Protein AF-0000000084673890 (afdb_homodimer)

Nearest PDB structures (foldseek):
  8jou-assembly1_h  TM=8.725E-01  e=4.519E-11  Ralstonia phage GP4
  8k59-assembly1_D  TM=2.988E-01  e=5.447E+00  Escherichia coli K-12
  8jou-assembly1_h  TM=8.295E-01  e=3.512E-11  Ralstonia phage GP4
  8k59-assembly1_D  TM=3.207E-01  e=6.830E+00  Escherichia coli K-12

InterPro domains:
  IPR056908 Podophage GP4 fiber I protein gp80-like [PF23140] (3-138)

Foldseek 3Di:
DQWFAPVQVVLVVVVVVPRDRDDFQWKWKFWFLDDCHSPRNPRTDDCQQAVQWWTWTLDPPPVQSWDDWDADPVGAIKIWGRAKTKTDFRQGPAKGKTFKMFMASDRPDGDTTTMDTFPDIDIRGGRRMDMQHTRRDMDGDD/DQWFAPVQVVLVVVVVVPRDNDDFQWKWKFWFLDDCHSPRNPRTDDCQQAVQWWTWTLDPPPVQSWDDWDADPVGAIKIWGRAKTKTAFRQGPFKGKTFKMFMASDRPDGDTTTMDTFPDIDIHGGRRMDMQHTRRDMDGDD

pLDDT: mean 96.88, std 3.58, range [68.06, 98.88]

Organism: Aquipseudomonas alcaligenes (strain ATCC 14909 / DSM 50342 / CCUG 1425 / JCM 20561 / NBRC 14159 / NCIMB 9945 / NCTC 10367 / 1577) (NCBI:txid1215092)

Structure (mmCIF, N/CA/C/O backbone):
data_AF-0000000084673890-model_v1
#
loop_
_entity.id
_entity.type
_entity.pdbx_description
1 polymer 'Phage tail protein'
#
loop_
_atom_site.group_PDB
_atom_site.id
_atom_site.type_symbol
_atom_site.label_atom_id
_atom_site.label_alt_id
_atom_site.label_comp_id
_atom_site.label_asym_id
_atom_site.label_entity_id
_atom_site.label_seq_id
_atom_site.pdbx_PDB_ins_code
_atom_site.Cartn_x
_atom_site.Cartn_y
_atom_site.Cartn_z
_atom_site.occupancy
_atom_site.B_iso_or_equiv
_atom_site.auth_seq_id
_atom_site.auth_comp_id
_atom_site.auth_asym_id
_atom_site.auth_atom_id
_atom_site.pdbx_PDB_model_num
ATOM 1 N N . MET A 1 1 ? 0.099 1.743 -4.359 1 68.06 1 MET A N 1
ATOM 2 C CA . MET A 1 1 ? 1.093 0.731 -4.707 1 68.06 1 MET A CA 1
ATOM 3 C C . MET A 1 1 ? 0.732 0.047 -6.023 1 68.06 1 MET A C 1
ATOM 5 O O . MET A 1 1 ? -0.396 -0.416 -6.199 1 68.06 1 MET A O 1
ATOM 9 N N . SER A 1 2 ? 1.663 0.134 -6.984 1 78.31 2 SER A N 1
ATOM 10 C CA . SER A 1 2 ? 1.345 -0.391 -8.312 1 78.31 2 SER A CA 1
ATOM 11 C C . SER A 1 2 ? 1.035 -1.883 -8.25 1 78.31 2 SER A C 1
ATOM 13 O O . SER A 1 2 ? 0.363 -2.416 -9.141 1 78.31 2 SER A O 1
ATOM 15 N N . ALA A 1 3 ? 1.359 -2.529 -7.184 1 88.5 3 ALA A N 1
ATOM 16 C CA . ALA A 1 3 ? 1.202 -3.98 -7.129 1 88.5 3 ALA A CA 1
ATOM 17 C C . ALA A 1 3 ? 0.041 -4.371 -6.219 1 88.5 3 ALA A C 1
ATOM 19 O O . ALA A 1 3 ? -0.39 -5.527 -6.215 1 88.5 3 ALA A O 1
ATOM 20 N N . ALA A 1 4 ? -0.539 -3.445 -5.492 1 96.12 4 ALA A N 1
ATOM 21 C CA . ALA A 1 4 ? -1.49 -3.799 -4.441 1 96.12 4 ALA A CA 1
ATOM 22 C C . ALA A 1 4 ? -2.854 -4.145 -5.031 1 96.12 4 ALA A C 1
ATOM 24 O O . ALA A 1 4 ? -3.314 -3.494 -5.973 1 96.12 4 ALA A O 1
ATOM 25 N N . SER A 1 5 ? -3.506 -5.133 -4.504 1 97.5 5 SER A N 1
ATOM 26 C CA . SER A 1 5 ? -4.875 -5.496 -4.852 1 97.5 5 SER A CA 1
ATOM 27 C C . SER A 1 5 ? -5.883 -4.586 -4.152 1 97.5 5 SER A C 1
ATOM 29 O O . SER A 1 5 ? -5.512 -3.807 -3.273 1 97.5 5 SER A O 1
ATOM 31 N N . ASN A 1 6 ? -7.184 -4.727 -4.551 1 96.88 6 ASN A N 1
ATOM 32 C CA . ASN A 1 6 ? -8.234 -4.012 -3.832 1 96.88 6 ASN A CA 1
ATOM 33 C C . ASN A 1 6 ? -8.32 -4.461 -2.375 1 96.88 6 ASN A C 1
ATOM 35 O O . ASN A 1 6 ? -8.609 -3.654 -1.49 1 96.88 6 ASN A O 1
ATOM 39 N N . TYR A 1 7 ? -8.062 -5.711 -2.174 1 97.94 7 TYR A N 1
ATOM 40 C CA . TYR A 1 7 ? -8.078 -6.211 -0.803 1 97.94 7 TYR A CA 1
ATOM 41 C C . TYR A 1 7 ? -7.023 -5.512 0.046 1 97.94 7 TYR A C 1
ATOM 43 O O . TYR A 1 7 ? 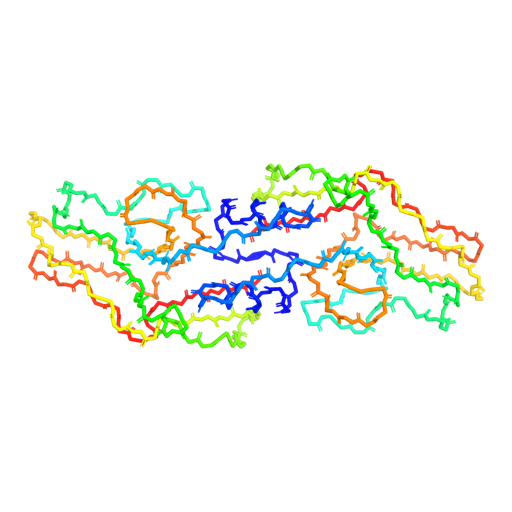-7.328 -4.988 1.121 1 97.94 7 TYR A O 1
ATOM 51 N N . LEU A 1 8 ? -5.77 -5.527 -0.428 1 97.69 8 LEU A N 1
ATOM 52 C CA . LEU A 1 8 ? -4.688 -4.926 0.343 1 97.69 8 LEU A CA 1
ATOM 53 C C . LEU A 1 8 ? -4.895 -3.424 0.496 1 97.69 8 LEU A C 1
ATOM 55 O O . LEU A 1 8 ? -4.641 -2.863 1.564 1 97.69 8 LEU A O 1
ATOM 59 N N . GLU A 1 9 ? -5.359 -2.783 -0.594 1 96.75 9 GLU A N 1
ATOM 60 C CA . GLU A 1 9 ? -5.625 -1.349 -0.537 1 96.75 9 GLU A CA 1
ATOM 61 C C . GLU A 1 9 ? -6.648 -1.021 0.545 1 96.75 9 GLU A C 1
ATOM 63 O O . GLU A 1 9 ? -6.445 -0.104 1.344 1 96.75 9 GLU A O 1
ATOM 68 N N . SER A 1 10 ? -7.684 -1.812 0.604 1 97.56 10 SER A N 1
ATOM 69 C CA . SER A 1 10 ? -8.719 -1.604 1.612 1 97.56 10 SER A CA 1
ATOM 70 C C . SER A 1 10 ? -8.188 -1.894 3.014 1 97.56 10 SER A C 1
ATOM 72 O O . SER A 1 10 ? -8.43 -1.123 3.945 1 97.56 10 SER A O 1
ATOM 74 N N . ALA A 1 11 ? -7.5 -2.979 3.166 1 97.81 11 ALA A N 1
ATOM 75 C CA . ALA A 1 11 ? -6.977 -3.365 4.473 1 97.81 11 ALA A CA 1
ATOM 76 C C . ALA A 1 11 ? -5.992 -2.324 5 1 97.81 11 ALA A C 1
ATOM 78 O O . ALA A 1 11 ? -5.961 -2.045 6.199 1 97.81 11 ALA A O 1
ATOM 79 N N . LEU A 1 12 ? -5.184 -1.753 4.117 1 96.81 12 LEU A N 1
ATOM 80 C CA . LEU A 1 12 ? -4.234 -0.711 4.496 1 96.81 12 LEU A CA 1
ATOM 81 C C . LEU A 1 12 ? -4.965 0.549 4.949 1 96.81 12 LEU A C 1
ATOM 83 O O . LEU A 1 12 ? -4.57 1.18 5.934 1 96.81 12 LEU A O 1
ATOM 87 N N . LEU A 1 13 ? -6.016 0.928 4.207 1 97.12 13 LEU A N 1
ATOM 88 C CA . LEU A 1 13 ? -6.781 2.107 4.59 1 97.12 13 LEU A CA 1
ATOM 89 C C . LEU A 1 13 ? -7.5 1.881 5.918 1 97.12 13 LEU A C 1
ATOM 91 O O . LEU A 1 13 ? -7.602 2.797 6.738 1 97.12 13 LEU A O 1
ATOM 95 N N . GLU A 1 14 ? -7.922 0.635 6.137 1 98.06 14 GLU A N 1
ATOM 96 C CA . GLU A 1 14 ? -8.523 0.317 7.426 1 98.06 14 GLU A CA 1
ATOM 97 C C . GLU A 1 14 ? -7.48 0.343 8.539 1 98.06 14 GLU A C 1
ATOM 99 O O . GLU A 1 14 ? -7.812 0.607 9.703 1 98.06 14 GLU A O 1
ATOM 104 N N . HIS A 1 15 ? -6.262 0.057 8.227 1 98.06 15 HIS A N 1
ATOM 105 C CA . HIS A 1 15 ? -5.168 0.186 9.188 1 98.06 15 HIS A CA 1
ATOM 106 C C . HIS A 1 15 ? -5.07 1.609 9.719 1 98.06 15 HIS A C 1
ATOM 108 O O . HIS A 1 15 ? -4.836 1.812 10.914 1 98.06 15 HIS A O 1
ATOM 114 N N . PHE A 1 16 ? -5.316 2.652 8.891 1 97.38 16 PHE A N 1
ATOM 115 C CA . PHE A 1 16 ? -5.344 4.047 9.32 1 97.38 16 PHE A CA 1
ATOM 116 C C . PHE A 1 16 ? -6.52 4.301 10.258 1 97.38 16 PHE A C 1
ATOM 118 O O . PHE A 1 16 ? -6.535 5.301 10.984 1 97.38 16 PHE A O 1
ATOM 125 N N . ARG A 1 17 ? -7.492 3.389 10.266 1 97.44 17 ARG A N 1
ATOM 126 C CA . ARG A 1 17 ? -8.664 3.51 11.133 1 97.44 17 ARG A CA 1
ATOM 127 C C . ARG A 1 17 ? 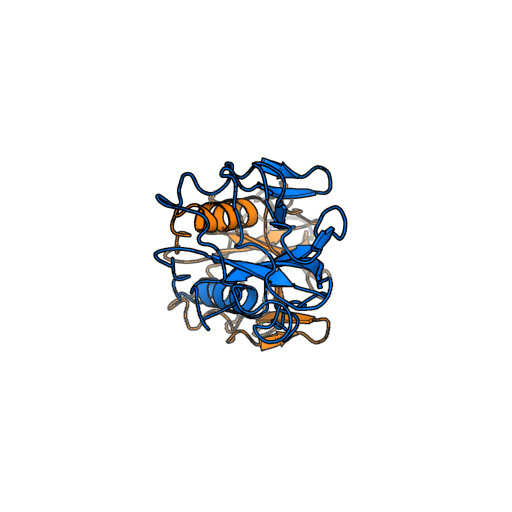-8.508 2.656 12.383 1 97.44 17 ARG A C 1
ATOM 129 O O . ARG A 1 17 ? -9.445 2.527 13.172 1 97.44 17 ARG A O 1
ATOM 136 N N . GLY A 1 18 ? -7.363 2.004 12.453 1 97.88 18 GLY A N 1
ATOM 137 C CA . GLY A 1 18 ? -7.07 1.317 13.703 1 97.88 18 GLY A CA 1
ATOM 138 C C . GLY A 1 18 ? -7.199 -0.191 13.602 1 97.88 18 GLY A C 1
ATOM 139 O O . GLY A 1 18 ? -7.047 -0.902 14.594 1 97.88 18 GLY A O 1
ATOM 140 N N . THR A 1 19 ? -7.535 -0.728 12.438 1 98 19 THR A N 1
ATOM 141 C CA . THR A 1 19 ? -7.582 -2.174 12.242 1 98 19 THR A CA 1
ATOM 142 C C . THR A 1 19 ? -6.215 -2.707 11.82 1 98 19 THR A C 1
ATOM 144 O O . THR A 1 19 ? -5.699 -2.34 10.766 1 98 19 THR A O 1
ATOM 147 N N . GLN A 1 20 ? -5.625 -3.545 12.641 1 98.44 20 GLN A N 1
ATOM 148 C CA . GLN A 1 20 ? -4.316 -4.117 12.344 1 98.44 20 GLN A CA 1
ATOM 149 C C . GLN A 1 20 ? -4.34 -4.891 11.031 1 98.44 20 GLN A C 1
ATOM 151 O O . GLN A 1 20 ? -5.219 -5.727 10.812 1 98.44 20 GLN A O 1
ATOM 156 N N . LEU A 1 21 ? -3.4 -4.539 10.062 1 98.31 21 LEU A N 1
ATOM 157 C CA . LEU A 1 21 ? -3.199 -5.395 8.898 1 98.31 21 LEU A CA 1
ATOM 158 C C . LEU A 1 21 ? -2.781 -6.801 9.32 1 98.31 21 LEU A C 1
ATOM 160 O O . LEU A 1 21 ? -1.761 -6.977 9.992 1 98.31 21 LEU A O 1
ATOM 164 N N . PRO A 1 22 ? -3.562 -7.801 8.945 1 97.81 22 PRO A N 1
ATOM 165 C CA . PRO A 1 22 ? -3.182 -9.156 9.367 1 97.81 22 PRO A CA 1
ATOM 166 C C . PRO A 1 22 ? -1.883 -9.625 8.719 1 97.81 22 PRO A C 1
ATOM 168 O O . PRO A 1 22 ? -1.6 -9.281 7.566 1 97.81 22 PRO A O 1
ATOM 171 N N . LEU A 1 23 ? -1.143 -10.336 9.492 1 98.19 23 LEU A N 1
ATOM 172 C CA . LEU A 1 23 ? 0.037 -11 8.945 1 98.19 23 LEU A CA 1
ATOM 173 C C . LEU A 1 23 ? -0.208 -12.492 8.773 1 98.19 23 LEU A C 1
ATOM 175 O O . LEU A 1 23 ? -0.221 -13.242 9.758 1 98.19 23 LEU A O 1
ATOM 179 N N . PRO A 1 24 ? -0.425 -12.93 7.543 1 97 24 PRO A N 1
ATOM 180 C CA . PRO A 1 24 ? -0.619 -14.367 7.309 1 97 24 PRO A CA 1
ATOM 181 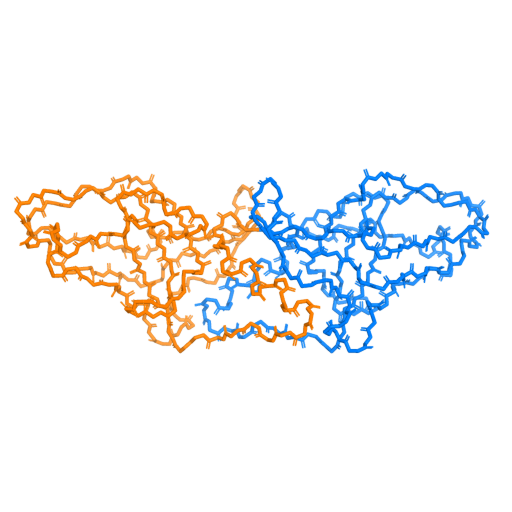C C . PRO A 1 24 ? 0.587 -15.203 7.73 1 97 24 PRO A C 1
ATOM 183 O O . PRO A 1 24 ? 1.715 -14.703 7.746 1 97 24 PRO A O 1
ATOM 186 N N . SER A 1 25 ? 0.35 -16.484 8.086 1 95.94 25 SER A N 1
ATOM 187 C CA . SER A 1 25 ? 1.436 -17.391 8.453 1 95.94 25 SER A CA 1
ATOM 188 C C . SER A 1 25 ? 2.336 -17.688 7.254 1 95.94 25 SER A C 1
ATOM 190 O O . SER A 1 25 ? 3.508 -18.031 7.422 1 95.94 25 SER A O 1
ATOM 192 N N . ASN A 1 26 ? 1.756 -17.609 6.062 1 97.5 26 ASN A N 1
ATOM 193 C CA . ASN A 1 26 ? 2.5 -17.781 4.82 1 97.5 26 ASN A CA 1
ATOM 194 C C . ASN A 1 26 ? 1.823 -17.062 3.656 1 97.5 26 ASN A C 1
ATOM 196 O O . ASN A 1 26 ? 0.662 -16.672 3.758 1 97.5 26 ASN A O 1
ATOM 200 N N . PHE A 1 27 ? 2.562 -16.797 2.615 1 98.38 27 PHE A N 1
ATOM 201 C CA . PHE A 1 27 ? 2.053 -16.297 1.349 1 98.38 27 PHE A CA 1
ATOM 202 C C . PHE A 1 27 ? 2.264 -17.312 0.233 1 98.38 27 PHE A C 1
ATOM 204 O O . PHE A 1 27 ? 3.107 -18.203 0.351 1 98.38 27 PHE A O 1
ATOM 211 N N . PHE A 1 28 ? 1.473 -17.172 -0.802 1 98.69 28 PHE A N 1
ATOM 212 C CA . PHE A 1 28 ? 1.496 -18.094 -1.933 1 98.69 28 PHE A CA 1
ATOM 213 C C . PHE A 1 28 ? 1.529 -17.328 -3.252 1 98.69 28 PHE A C 1
ATOM 215 O O . PHE A 1 28 ? 0.852 -16.312 -3.402 1 98.69 28 PHE A O 1
ATOM 222 N N . VAL A 1 29 ? 2.291 -17.828 -4.184 1 98.75 29 VAL A N 1
ATOM 223 C CA . VAL A 1 29 ? 2.385 -17.219 -5.508 1 98.75 29 VAL A CA 1
ATOM 224 C C . VAL A 1 29 ? 1.479 -17.969 -6.48 1 98.75 29 VAL A C 1
ATOM 226 O O . VAL A 1 29 ? 1.494 -19.203 -6.527 1 98.75 29 VAL A O 1
ATOM 229 N N . ALA A 1 30 ? 0.65 -17.234 -7.152 1 98.75 30 ALA A N 1
ATOM 230 C CA . ALA A 1 30 ? -0.194 -17.766 -8.219 1 98.75 30 ALA A CA 1
ATOM 231 C C . ALA A 1 30 ? 0.279 -17.281 -9.586 1 98.75 30 ALA A C 1
ATOM 233 O O . ALA A 1 30 ? 0.877 -16.203 -9.695 1 98.75 30 ALA A O 1
ATOM 234 N N . LEU A 1 31 ? 0.002 -18.062 -10.617 1 98.81 31 LEU A N 1
ATOM 235 C CA . LEU A 1 31 ? 0.292 -17.703 -12 1 98.81 31 LEU A CA 1
ATOM 236 C C . LEU A 1 31 ? -0.986 -17.344 -12.742 1 98.81 31 LEU A C 1
ATOM 238 O O . LEU A 1 31 ? -2.031 -17.953 -12.539 1 98.81 31 LEU A O 1
ATOM 242 N N . HIS A 1 32 ? -0.876 -16.359 -13.609 1 98.88 32 HIS A N 1
ATOM 243 C CA . HIS A 1 32 ? -2.039 -15.883 -14.344 1 98.88 32 HIS A CA 1
ATOM 244 C C . HIS A 1 32 ? -1.767 -15.844 -15.844 1 98.88 32 HIS A C 1
ATOM 246 O O . HIS A 1 32 ? -0.655 -15.523 -16.266 1 98.88 32 HIS A O 1
ATOM 252 N N . THR A 1 33 ? -2.809 -16.141 -16.625 1 98.69 33 THR A N 1
ATOM 253 C CA . THR A 1 33 ? -2.719 -16.141 -18.078 1 98.69 33 THR A CA 1
ATOM 254 C C . THR A 1 33 ? -3.053 -14.758 -18.625 1 98.69 33 THR A C 1
ATOM 256 O O . THR A 1 33 ? -2.861 -14.5 -19.812 1 98.69 33 THR A O 1
ATOM 259 N N . ALA A 1 34 ? -3.605 -13.891 -17.812 1 98.25 34 ALA A N 1
ATOM 260 C CA . ALA A 1 34 ? -3.875 -12.477 -18.078 1 98.25 34 ALA A CA 1
ATOM 261 C C . ALA A 1 34 ? -3.811 -11.664 -16.781 1 98.25 34 ALA A C 1
ATOM 263 O O . ALA A 1 34 ? -3.707 -12.234 -15.688 1 98.25 34 ALA A O 1
ATOM 264 N N . ASP A 1 35 ? -3.787 -10.359 -16.906 1 98.19 35 ASP A N 1
ATOM 265 C CA . ASP A 1 35 ? -3.738 -9.477 -15.75 1 98.19 35 ASP A CA 1
ATOM 266 C C . ASP A 1 35 ? -4.938 -9.703 -14.836 1 98.19 35 ASP A C 1
ATOM 268 O O . ASP A 1 35 ? -6.086 -9.523 -15.25 1 98.19 35 ASP A O 1
ATOM 272 N N . PRO A 1 36 ? -4.699 -10.117 -13.586 1 98.06 36 PRO A N 1
ATOM 273 C CA . PRO A 1 36 ? -5.82 -10.266 -12.656 1 98.06 36 PRO A CA 1
ATOM 274 C C . PRO A 1 36 ? -6.367 -8.922 -12.172 1 98.06 36 PRO A C 1
ATOM 276 O O . PRO A 1 36 ? -7.41 -8.875 -11.516 1 98.06 36 PRO A O 1
ATOM 279 N N . ALA A 1 37 ? -5.68 -7.848 -12.508 1 96.06 37 ALA A N 1
ATOM 280 C CA . ALA A 1 37 ? -6.047 -6.516 -12.031 1 96.06 37 ALA A CA 1
ATOM 281 C C . ALA A 1 37 ? -6.148 -6.484 -10.508 1 96.06 37 ALA A C 1
ATOM 283 O O . ALA A 1 37 ? -5.902 -7.492 -9.844 1 96.06 37 ALA A O 1
ATOM 284 N N . ASP A 1 38 ? -6.457 -5.352 -9.953 1 96.25 38 ASP A N 1
ATOM 285 C CA . ASP A 1 38 ? -6.531 -5.195 -8.5 1 96.25 38 ASP A CA 1
ATOM 286 C C . ASP A 1 38 ? -7.684 -6.012 -7.922 1 96.25 38 ASP A C 1
ATOM 288 O O . ASP A 1 38 ? -7.676 -6.348 -6.734 1 96.25 38 ASP A O 1
ATOM 292 N N . ALA A 1 39 ? -8.656 -6.344 -8.773 1 95.75 39 ALA A N 1
ATOM 293 C CA . ALA A 1 39 ? -9.891 -6.969 -8.305 1 95.75 39 ALA A CA 1
ATOM 294 C C . ALA A 1 39 ? -9.766 -8.492 -8.305 1 95.75 39 ALA A C 1
ATOM 296 O O . ALA A 1 39 ? -10.75 -9.195 -8.07 1 95.75 39 ALA A O 1
ATOM 297 N N . ALA A 1 40 ? -8.523 -9 -8.547 1 96.12 40 ALA A N 1
ATOM 298 C CA . ALA A 1 40 ? -8.297 -10.445 -8.547 1 96.12 40 ALA A CA 1
ATOM 299 C C . ALA A 1 40 ? -9.219 -11.141 -9.547 1 96.12 40 ALA A C 1
ATOM 301 O O . ALA A 1 40 ? -9.922 -12.094 -9.195 1 96.12 40 ALA A O 1
ATOM 302 N N . LEU A 1 41 ? -9.203 -10.633 -10.711 1 91.56 41 LEU A N 1
ATOM 303 C CA . LEU A 1 41 ? -10.016 -11.242 -11.758 1 91.56 41 LEU A CA 1
ATOM 304 C C . LEU A 1 41 ? -9.633 -12.711 -11.961 1 91.56 41 LEU A C 1
ATOM 306 O O . LEU A 1 41 ? -8.516 -13.109 -11.617 1 91.56 41 LEU A O 1
ATOM 310 N N . GLY A 1 42 ? -10.531 -13.547 -12.344 1 93.38 42 GLY A N 1
ATOM 311 C CA . GLY A 1 42 ? -10.367 -14.984 -12.5 1 93.38 42 GLY A CA 1
ATOM 312 C C . GLY A 1 42 ? -9.469 -15.367 -13.656 1 93.38 42 GLY A C 1
ATOM 313 O O . GLY A 1 42 ? -9.891 -16.062 -14.578 1 93.38 42 GLY A O 1
ATOM 314 N N . THR A 1 43 ? -8.133 -14.969 -13.648 1 97.88 43 THR A N 1
ATOM 315 C CA . THR A 1 43 ? -7.172 -15.234 -14.711 1 97.88 43 THR A CA 1
ATOM 316 C C . THR A 1 43 ? -6.098 -16.203 -14.242 1 97.88 43 THR A C 1
ATOM 318 O O . THR A 1 43 ? -5.113 -16.438 -14.945 1 97.88 43 THR A O 1
ATOM 321 N N . GLU A 1 44 ? -6.277 -16.734 -12.984 1 98.69 44 GLU A N 1
ATOM 322 C CA . GLU A 1 44 ? -5.324 -17.734 -12.5 1 98.69 44 GLU A CA 1
ATOM 323 C C . GLU A 1 44 ? -5.359 -18.984 -13.352 1 98.69 44 GLU A C 1
ATOM 325 O O . GLU A 1 44 ? -6.426 -19.406 -13.812 1 98.69 44 GLU A O 1
ATOM 330 N N . VAL A 1 45 ? -4.207 -19.578 -13.539 1 98.56 45 VAL A N 1
ATOM 331 C CA . VAL A 1 45 ? -4.117 -20.844 -14.258 1 98.56 45 VAL A CA 1
ATOM 332 C C . VAL A 1 45 ? -5.137 -21.844 -13.695 1 98.56 45 VAL A C 1
ATOM 334 O O . VAL A 1 45 ? -5.23 -22.016 -12.477 1 98.56 45 VAL A O 1
ATOM 337 N N . SER A 1 46 ? -5.863 -22.406 -14.555 1 97.31 46 SER A N 1
ATOM 338 C CA . SER A 1 46 ? -6.938 -23.297 -14.125 1 97.31 46 SER A CA 1
ATOM 339 C C . SER A 1 46 ? -6.465 -24.75 -14.062 1 97.31 46 SER A C 1
ATOM 341 O O . SER A 1 46 ? -5.543 -25.141 -14.781 1 97.31 46 SER A O 1
ATOM 343 N N . ALA A 1 47 ? -7.164 -25.5 -13.281 1 95 47 ALA A N 1
ATOM 344 C CA . ALA A 1 47 ? -6.898 -26.938 -13.188 1 95 47 ALA A CA 1
ATOM 345 C C . ALA A 1 47 ? -7.234 -27.641 -14.5 1 95 47 ALA A C 1
ATOM 347 O O . ALA A 1 47 ? -6.672 -28.703 -14.805 1 95 47 ALA A O 1
ATOM 348 N N . ALA A 1 48 ? -8.164 -27.109 -15.289 1 97.12 48 ALA A N 1
ATOM 349 C CA . ALA A 1 48 ? -8.5 -27.703 -16.578 1 97.12 48 ALA A CA 1
ATOM 350 C C . ALA A 1 48 ? -7.328 -27.594 -17.562 1 97.12 48 ALA A C 1
ATOM 352 O O . ALA A 1 48 ? -7.051 -28.531 -18.297 1 97.12 48 ALA A O 1
ATOM 353 N N . ALA A 1 49 ? -6.602 -26.5 -17.562 1 98.06 49 ALA A N 1
ATOM 354 C CA . ALA A 1 49 ? -5.484 -26.266 -18.484 1 98.06 49 ALA A CA 1
ATOM 355 C C . ALA A 1 49 ? -4.215 -26.953 -17.984 1 98.06 49 ALA A C 1
ATOM 357 O O . ALA A 1 49 ? -3.406 -27.438 -18.766 1 98.06 49 ALA A O 1
ATOM 358 N N . TRP A 1 50 ? -4.012 -26.953 -16.734 1 98.44 50 TRP A N 1
ATOM 359 C CA . TRP A 1 50 ? -2.846 -27.469 -16.016 1 98.44 50 TRP A CA 1
ATOM 360 C C . TRP A 1 50 ? -3.262 -28.203 -14.75 1 98.44 50 TRP A C 1
ATOM 362 O O . TRP A 1 50 ? -3.18 -27.641 -13.648 1 98.44 50 TRP A O 1
ATOM 372 N N . PRO A 1 51 ? -3.676 -29.469 -14.805 1 98.62 51 PRO A N 1
ATOM 373 C CA . PRO A 1 51 ? -4.332 -30.203 -13.719 1 98.62 51 PRO A CA 1
ATOM 374 C C . PRO A 1 51 ? -3.479 -30.281 -12.461 1 98.62 51 PRO A C 1
ATOM 376 O O . PRO A 1 51 ? -4.012 -30.281 -11.344 1 98.62 51 PRO A O 1
ATOM 379 N N . SER A 1 52 ? -2.156 -30.344 -12.57 1 98.44 52 SER A N 1
ATOM 380 C CA . SER A 1 52 ? -1.281 -30.469 -11.414 1 98.44 52 SER A CA 1
ATOM 381 C C . SER A 1 52 ? -0.945 -29.109 -10.82 1 98.44 52 SER A C 1
ATOM 383 O O . SER A 1 52 ? -0.255 -29.016 -9.805 1 98.44 52 SER A O 1
ATOM 385 N N . TYR A 1 53 ? -1.473 -28.062 -11.438 1 98.56 53 TYR A N 1
ATOM 386 C CA . TYR A 1 53 ? -1.178 -26.719 -10.992 1 98.56 53 TYR A CA 1
ATOM 387 C C . TYR A 1 53 ? -1.623 -26.516 -9.547 1 98.56 53 TYR A C 1
ATOM 389 O O . TYR A 1 53 ? -2.703 -26.953 -9.156 1 98.56 53 TYR A O 1
ATOM 397 N N . ALA A 1 54 ? -0.798 -25.828 -8.727 1 98.31 54 ALA A N 1
ATOM 398 C CA . ALA A 1 54 ? -1.095 -25.328 -7.383 1 98.31 54 ALA A CA 1
ATOM 399 C C . ALA A 1 54 ? -0.269 -24.094 -7.07 1 98.31 54 ALA A C 1
ATOM 401 O O . ALA A 1 54 ? 0.897 -24 -7.461 1 98.31 54 ALA A O 1
ATOM 402 N N . ARG A 1 55 ? -0.896 -23.172 -6.344 1 98.44 55 ARG A N 1
ATOM 403 C CA . ARG A 1 55 ? -0.096 -22.047 -5.852 1 98.44 55 ARG A CA 1
ATOM 404 C C . ARG A 1 55 ? 1.11 -22.547 -5.059 1 98.44 55 ARG A C 1
ATOM 406 O O . ARG A 1 55 ? 1.03 -23.562 -4.371 1 98.44 55 ARG A O 1
ATOM 413 N N . GLN A 1 56 ? 2.184 -21.844 -5.219 1 98.38 56 GLN A N 1
ATOM 414 C CA . GLN A 1 56 ? 3.402 -22.219 -4.516 1 98.38 56 GLN A CA 1
ATOM 415 C C . GLN A 1 56 ? 3.66 -21.312 -3.318 1 98.38 56 GLN A C 1
ATOM 417 O O . GLN A 1 56 ? 3.543 -20.094 -3.426 1 98.38 56 GLN A O 1
ATOM 422 N N . THR A 1 57 ? 3.934 -21.891 -2.125 1 97.94 57 THR A N 1
ATOM 423 C CA . THR A 1 57 ? 4.355 -21.109 -0.971 1 97.94 57 THR A CA 1
ATOM 424 C C . THR A 1 57 ? 5.633 -20.328 -1.283 1 97.94 57 THR A C 1
ATOM 426 O O . THR A 1 57 ? 6.477 -20.797 -2.051 1 97.94 57 THR A O 1
ATOM 429 N N . VAL A 1 58 ? 5.793 -19.188 -0.726 1 97.38 58 VAL A N 1
ATOM 430 C CA . VAL A 1 58 ? 7.004 -18.406 -0.922 1 97.38 58 VAL A CA 1
ATOM 431 C C . VAL A 1 58 ? 8.133 -18.969 -0.054 1 97.38 58 VAL A C 1
ATOM 433 O O . VAL A 1 58 ? 9.281 -18.531 -0.166 1 97.38 58 VAL A O 1
ATOM 436 N N . GLY A 1 59 ? 7.816 -19.875 0.783 1 93.38 59 GLY A N 1
ATOM 437 C CA . GLY A 1 59 ? 8.797 -20.484 1.667 1 93.38 59 GLY A CA 1
ATOM 438 C C . GLY A 1 59 ? 8.672 -20.016 3.105 1 93.38 59 GLY A C 1
ATOM 439 O O . GLY A 1 59 ? 7.871 -19.141 3.414 1 93.38 59 GLY A O 1
ATOM 440 N N . SER A 1 60 ? 9.367 -20.734 4.035 1 93.25 60 SER A N 1
ATOM 441 C CA . SER A 1 60 ? 9.453 -20.422 5.457 1 93.25 60 SER A CA 1
ATOM 442 C C . SER A 1 60 ? 10.898 -20.391 5.934 1 93.25 60 SER A C 1
ATOM 444 O O . SER A 1 60 ? 11.719 -21.203 5.5 1 93.25 60 SER A O 1
ATOM 446 N N . PRO A 1 61 ? 11.344 -19.516 6.93 1 96.69 61 PRO A N 1
ATOM 447 C CA . PRO A 1 61 ? 10.508 -18.438 7.441 1 96.69 61 PRO A CA 1
ATOM 448 C C . PRO A 1 61 ? 10.266 -17.328 6.41 1 96.69 61 PRO A C 1
ATOM 450 O O . PRO A 1 61 ? 11.031 -17.203 5.449 1 96.69 61 PRO A O 1
ATOM 453 N N . LEU A 1 62 ? 9.203 -16.531 6.504 1 97.69 62 LEU A N 1
ATOM 454 C CA . LEU A 1 62 ? 8.875 -15.445 5.582 1 97.69 62 LEU A CA 1
ATOM 455 C C . LEU A 1 62 ? 10.039 -14.469 5.453 1 97.69 62 LEU A C 1
ATOM 457 O O . LEU A 1 62 ? 10.211 -13.844 4.406 1 97.69 62 LEU A O 1
ATOM 461 N N . SER A 1 63 ? 10.875 -14.367 6.469 1 96.94 63 SER A N 1
ATOM 462 C CA . SER A 1 63 ? 12.008 -13.445 6.469 1 96.94 63 SER A CA 1
ATOM 463 C C . SER A 1 63 ? 13.016 -13.797 5.379 1 96.94 63 SER A C 1
ATOM 465 O O . SER A 1 63 ? 13.852 -12.977 5.012 1 96.94 63 SER A O 1
ATOM 467 N N . SER A 1 64 ? 12.883 -15.016 4.734 1 96.94 64 SER A N 1
ATOM 468 C CA . SER A 1 64 ? 13.82 -15.477 3.715 1 96.94 64 SER A CA 1
ATOM 469 C C . SER A 1 64 ? 13.141 -15.602 2.357 1 96.94 64 SER A C 1
ATOM 471 O O . SER A 1 64 ? 13.766 -16.031 1.382 1 96.94 64 SER A O 1
ATOM 473 N N . ALA A 1 65 ? 11.906 -15.219 2.322 1 97.44 65 ALA A N 1
ATOM 474 C CA . ALA A 1 65 ? 11.109 -15.453 1.122 1 97.44 65 ALA A CA 1
ATOM 475 C C . ALA A 1 65 ? 11.438 -14.43 0.038 1 97.44 65 ALA A C 1
ATOM 477 O O . ALA A 1 65 ? 11.422 -14.758 -1.152 1 97.44 65 ALA A O 1
ATOM 478 N N . TRP A 1 66 ? 11.68 -13.234 0.44 1 98.12 66 TRP A N 1
ATOM 479 C CA . TRP A 1 66 ? 11.945 -12.102 -0.443 1 98.12 66 TRP A 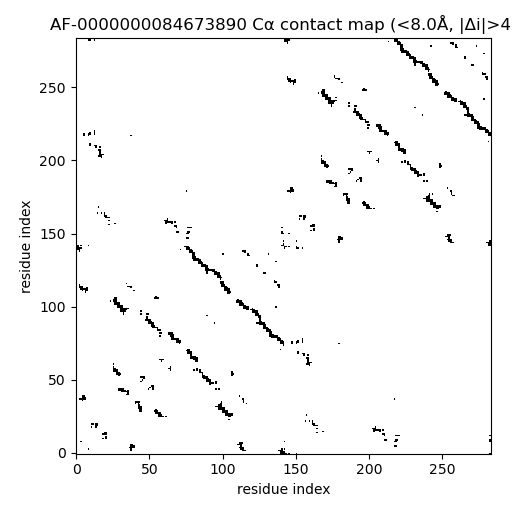CA 1
ATOM 480 C C . TRP A 1 66 ? 13.219 -11.375 -0.032 1 98.12 66 TRP A C 1
ATOM 482 O O . TRP A 1 66 ? 13.672 -11.492 1.11 1 98.12 66 TRP A O 1
ATOM 492 N N . THR A 1 67 ? 13.805 -10.688 -0.951 1 98.19 67 THR A N 1
ATOM 493 C CA . THR A 1 67 ? 14.898 -9.781 -0.601 1 98.19 67 THR A CA 1
ATOM 494 C C . THR A 1 67 ? 14.398 -8.648 0.289 1 98.19 67 THR A C 1
ATOM 496 O O . THR A 1 67 ? 13.195 -8.383 0.347 1 98.19 67 THR A O 1
ATOM 499 N N . ALA A 1 68 ? 15.312 -8.07 1.034 1 97.56 68 ALA A N 1
ATOM 500 C CA . ALA A 1 68 ? 14.953 -6.867 1.785 1 97.56 68 ALA A CA 1
ATOM 501 C C . ALA A 1 68 ? 14.461 -5.766 0.853 1 97.56 68 ALA A C 1
ATOM 503 O O . ALA A 1 68 ? 14.906 -5.672 -0.295 1 97.56 68 ALA A O 1
ATOM 504 N N . SER A 1 69 ? 13.5 -4.984 1.338 1 97.38 69 SER A N 1
ATOM 505 C CA . SER A 1 69 ? 13.008 -3.881 0.524 1 97.38 69 SER A CA 1
ATOM 506 C C . SER A 1 69 ? 14.133 -2.926 0.143 1 97.38 69 SER A C 1
ATOM 508 O O . SER A 1 69 ? 15.023 -2.652 0.952 1 97.38 69 SER A O 1
ATOM 510 N N . ALA A 1 70 ? 14.148 -2.512 -1.103 1 97.44 70 ALA A N 1
ATOM 511 C CA . ALA A 1 70 ? 15.164 -1.608 -1.635 1 97.44 70 ALA A CA 1
ATOM 512 C C . ALA A 1 70 ? 14.539 -0.564 -2.557 1 97.44 70 ALA A C 1
ATOM 514 O O . ALA A 1 70 ? 13.383 -0.698 -2.967 1 97.44 70 ALA A O 1
ATOM 515 N N . ASP A 1 71 ? 15.312 0.479 -2.873 1 96.75 71 ASP A N 1
ATOM 516 C CA . ASP A 1 71 ? 14.852 1.506 -3.801 1 96.75 71 ASP A CA 1
ATOM 517 C C . ASP A 1 71 ? 14.641 0.93 -5.199 1 96.75 71 ASP A C 1
ATOM 519 O O . ASP A 1 71 ? 15.438 0.109 -5.66 1 96.75 71 ASP A O 1
ATOM 523 N N . GLU A 1 72 ? 13.57 1.292 -5.812 1 93.75 72 GLU A N 1
ATOM 524 C CA . GLU A 1 72 ? 13.305 0.956 -7.207 1 93.75 72 GLU A CA 1
ATOM 525 C C . GLU A 1 72 ? 13.695 2.104 -8.133 1 93.75 72 GLU A C 1
ATOM 527 O O . GLU A 1 72 ? 13.438 3.27 -7.828 1 93.75 72 GLU A O 1
ATOM 532 N N . ALA A 1 73 ? 14.281 1.814 -9.227 1 88.94 73 ALA A 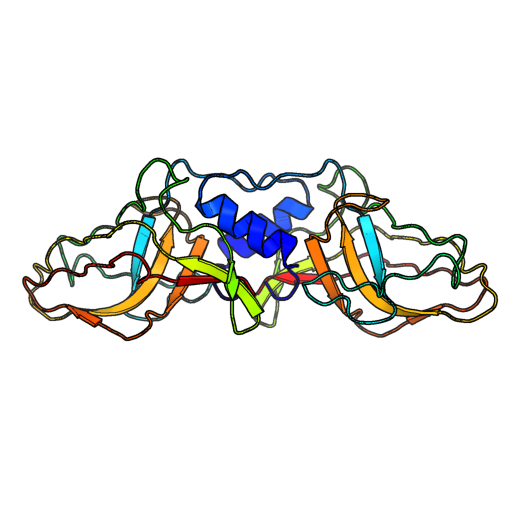N 1
ATOM 533 C CA . ALA A 1 73 ? 14.844 2.807 -10.141 1 88.94 73 ALA A CA 1
ATOM 534 C C . ALA A 1 73 ? 13.773 3.781 -10.617 1 88.94 73 ALA A C 1
ATOM 536 O O . ALA A 1 73 ? 14.039 4.973 -10.797 1 88.94 73 ALA A O 1
ATOM 537 N N . GLY A 1 74 ? 12.578 3.4 -10.844 1 86.62 74 GLY A N 1
ATOM 538 C CA . GLY A 1 74 ? 11.484 4.25 -11.289 1 86.62 74 GLY A CA 1
ATOM 539 C C . GLY A 1 74 ? 10.75 4.922 -10.148 1 86.62 74 GLY A C 1
ATOM 540 O O . GLY A 1 74 ? 9.688 5.52 -10.344 1 86.62 74 GLY A O 1
ATOM 541 N N . GLY A 1 75 ? 11.32 4.805 -8.914 1 89.62 75 GLY A N 1
ATOM 542 C CA . GLY A 1 75 ? 10.664 5.348 -7.734 1 89.62 75 GLY A CA 1
ATOM 543 C C . GLY A 1 75 ? 9.961 4.289 -6.902 1 89.62 75 GLY A C 1
ATOM 544 O O . GLY A 1 75 ? 9.523 3.266 -7.43 1 89.62 75 GLY A O 1
ATOM 545 N N . GLY A 1 76 ? 9.938 4.449 -5.574 1 93.5 76 GLY A N 1
ATOM 546 C CA . GLY A 1 76 ? 9.297 3.506 -4.672 1 93.5 76 GLY A CA 1
ATOM 547 C C . GLY A 1 76 ? 10.242 2.449 -4.137 1 93.5 76 GLY A C 1
ATOM 548 O O . GLY A 1 76 ? 11.445 2.691 -4.02 1 93.5 76 GLY A O 1
ATOM 549 N N . LYS A 1 77 ? 9.688 1.401 -3.709 1 97 77 LYS A N 1
ATOM 550 C CA . LYS A 1 77 ? 10.43 0.289 -3.121 1 97 77 LYS A CA 1
ATOM 551 C C . LYS A 1 77 ? 10.102 -1.023 -3.828 1 97 77 LYS A C 1
ATOM 553 O O . LYS A 1 77 ? 9.078 -1.132 -4.504 1 97 77 LYS A O 1
ATOM 558 N N . GLN A 1 78 ? 11.062 -1.944 -3.73 1 96.94 78 GLN A N 1
ATOM 559 C CA . GLN A 1 78 ? 10.844 -3.229 -4.387 1 96.94 78 GLN A CA 1
ATOM 560 C C . GLN A 1 78 ? 11.375 -4.379 -3.537 1 96.94 78 GLN A C 1
ATOM 562 O O . GLN A 1 78 ? 12.25 -4.18 -2.689 1 96.94 78 GLN A O 1
ATOM 567 N N . ILE A 1 79 ? 10.82 -5.555 -3.744 1 97.56 79 ILE A N 1
ATOM 568 C CA . ILE A 1 79 ? 11.375 -6.824 -3.291 1 97.56 79 ILE A CA 1
ATOM 569 C C . ILE A 1 79 ? 11.352 -7.836 -4.434 1 97.56 79 ILE A C 1
ATOM 571 O O . ILE A 1 79 ? 10.562 -7.699 -5.375 1 97.56 79 ILE A O 1
ATOM 575 N N . THR A 1 80 ? 12.227 -8.758 -4.438 1 98.06 80 THR A N 1
ATOM 576 C CA . THR A 1 80 ? 12.258 -9.867 -5.379 1 98.06 80 THR A CA 1
ATOM 577 C C . THR A 1 80 ? 12.312 -11.203 -4.637 1 98.06 80 THR A C 1
ATOM 579 O O . THR A 1 80 ? 12.734 -11.258 -3.48 1 98.06 80 THR A O 1
ATOM 582 N N . ASN A 1 81 ? 11.789 -12.227 -5.246 1 98.44 81 ASN A N 1
ATOM 583 C CA . ASN A 1 81 ? 11.844 -13.523 -4.582 1 98.44 81 ASN A CA 1
ATOM 584 C C . ASN A 1 81 ? 13.281 -13.945 -4.301 1 98.44 81 ASN A C 1
ATOM 586 O O . ASN A 1 81 ? 14.156 -13.797 -5.16 1 98.44 81 ASN A O 1
ATOM 590 N N . ALA A 1 82 ? 13.492 -14.508 -3.109 1 97.88 82 ALA A N 1
ATOM 591 C CA . ALA A 1 82 ? 14.828 -14.891 -2.668 1 97.88 82 ALA A CA 1
ATOM 592 C C . ALA A 1 82 ? 15.07 -16.375 -2.871 1 97.88 82 ALA A C 1
ATOM 594 O O . ALA A 1 82 ? 16.203 -16.844 -2.807 1 97.88 82 ALA A O 1
ATOM 595 N N . ASN A 1 83 ? 13.992 -17.141 -3.025 1 96.25 83 ASN A N 1
ATOM 596 C CA . ASN A 1 83 ? 14.047 -18.578 -3.248 1 96.25 83 ASN A CA 1
ATOM 597 C C . ASN A 1 83 ? 13.531 -18.953 -4.633 1 96.25 83 ASN A C 1
ATOM 599 O O . ASN A 1 83 ? 12.742 -18.219 -5.227 1 96.25 83 ASN A O 1
ATOM 603 N N . THR A 1 84 ? 14.086 -20.047 -5.172 1 97.69 84 THR A N 1
ATOM 604 C CA . THR A 1 84 ? 13.484 -20.594 -6.383 1 97.69 84 THR A CA 1
ATOM 605 C C . THR A 1 84 ? 12.094 -21.156 -6.094 1 97.69 84 THR A C 1
ATOM 607 O O . THR A 1 84 ? 11.898 -21.859 -5.098 1 97.69 84 THR A O 1
ATOM 610 N N . LEU A 1 85 ? 11.141 -20.781 -6.848 1 98.12 85 LEU A N 1
ATOM 611 C CA . LEU A 1 85 ? 9.797 -21.344 -6.812 1 98.12 85 LEU A CA 1
ATOM 612 C C . LEU A 1 85 ? 9.555 -22.25 -8.016 1 98.12 85 LEU A C 1
ATOM 614 O O . LEU A 1 85 ? 9.625 -21.797 -9.164 1 98.12 85 LEU A O 1
ATOM 618 N N . ASN A 1 86 ? 9.32 -23.469 -7.742 1 98.25 86 ASN A N 1
ATOM 619 C CA . ASN A 1 86 ? 9.008 -24.438 -8.789 1 98.25 86 ASN A CA 1
ATOM 620 C C . ASN A 1 86 ? 7.535 -24.844 -8.75 1 98.25 86 ASN A C 1
ATOM 622 O O . ASN A 1 86 ? 7.035 -25.297 -7.719 1 98.25 86 ASN A O 1
ATOM 626 N N . PHE A 1 87 ? 6.957 -24.703 -9.883 1 98.69 87 PHE A N 1
ATOM 627 C CA . PHE A 1 87 ? 5.613 -25.234 -10.047 1 98.69 87 PHE A CA 1
ATOM 628 C C . PHE A 1 87 ? 5.66 -26.656 -10.602 1 98.69 87 PHE A C 1
ATOM 630 O O . PHE A 1 87 ? 6.664 -27.062 -11.188 1 98.69 87 PHE A O 1
ATOM 637 N N . PRO A 1 88 ? 4.621 -27.344 -10.336 1 98.31 88 PRO A N 1
ATOM 638 C CA . PRO A 1 88 ? 4.605 -28.672 -10.945 1 98.31 88 PRO A CA 1
ATOM 639 C C . PRO A 1 88 ? 4.652 -28.641 -12.469 1 98.31 88 PRO A C 1
ATOM 641 O O . PRO A 1 88 ? 4.297 -27.609 -13.07 1 98.31 88 PRO A O 1
ATOM 644 N N . ALA A 1 89 ? 5.109 -29.703 -13.055 1 98.62 89 ALA A N 1
ATOM 645 C CA . ALA A 1 89 ? 5.137 -29.781 -14.516 1 98.62 89 ALA A CA 1
ATOM 646 C C . ALA A 1 89 ? 3.732 -29.641 -15.102 1 98.62 89 ALA A C 1
ATOM 648 O O . ALA A 1 89 ? 2.771 -30.188 -14.555 1 98.62 89 ALA A O 1
ATOM 649 N N . ASN A 1 90 ? 3.623 -28.906 -16.203 1 98.81 90 ASN A N 1
ATOM 650 C CA . ASN A 1 90 ? 2.361 -28.875 -16.938 1 98.81 90 ASN A CA 1
ATOM 651 C C . ASN A 1 90 ? 1.976 -30.266 -17.438 1 98.81 90 ASN A C 1
ATOM 653 O O . ASN A 1 90 ? 2.602 -30.797 -18.359 1 98.81 90 ASN A O 1
ATOM 657 N N . ASN A 1 91 ? 1.002 -30.781 -1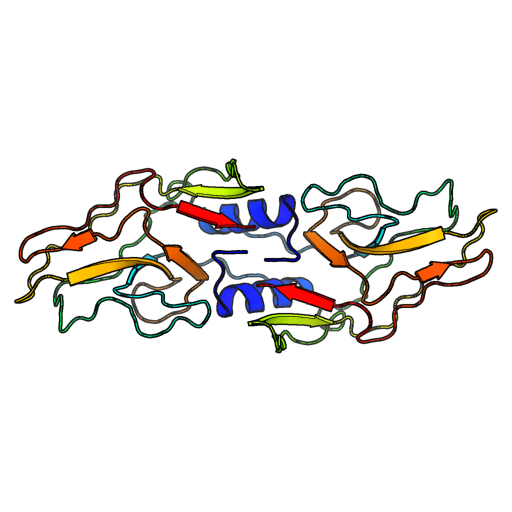6.844 1 98.69 91 ASN A N 1
ATOM 658 C CA . ASN A 1 91 ? 0.536 -32.094 -17.281 1 98.69 91 ASN A CA 1
ATOM 659 C C . ASN A 1 91 ? -0.753 -32 -18.078 1 98.69 91 ASN A C 1
ATOM 661 O O . ASN A 1 91 ? -1.522 -32.969 -18.156 1 98.69 91 ASN A O 1
ATOM 665 N N . GLY A 1 92 ? -1.113 -30.766 -18.578 1 98.31 92 GLY A N 1
ATOM 666 C CA . GLY A 1 92 ? -2.25 -30.562 -19.453 1 98.31 92 GLY A CA 1
ATOM 667 C C . GLY A 1 92 ? -1.961 -30.922 -20.891 1 98.31 92 GLY A C 1
ATOM 668 O O . GLY A 1 92 ? -0.839 -31.312 -21.234 1 98.31 92 GLY A O 1
ATOM 669 N N . ALA A 1 93 ? -2.922 -30.797 -21.688 1 97.69 93 ALA A N 1
ATOM 670 C CA . ALA A 1 93 ? -2.844 -31.25 -23.078 1 97.69 93 ALA A CA 1
ATOM 671 C C . ALA A 1 93 ? -2.244 -30.156 -23.969 1 97.69 93 ALA A C 1
ATOM 673 O O . ALA A 1 93 ? -1.808 -30.422 -25.094 1 97.69 93 ALA A O 1
ATOM 674 N N . ALA A 1 94 ? -2.229 -28.891 -23.531 1 98.38 94 ALA A N 1
ATOM 675 C CA . ALA A 1 94 ? -1.816 -27.766 -24.359 1 98.38 94 ALA A CA 1
ATOM 676 C C . ALA A 1 94 ? -0.871 -26.844 -23.594 1 98.38 94 ALA A C 1
ATOM 678 O O . ALA A 1 94 ? -0.714 -26.969 -22.375 1 98.38 94 ALA A O 1
ATOM 679 N N . SER A 1 95 ? -0.202 -26.016 -24.312 1 98.62 95 SER A N 1
ATOM 680 C CA . SER A 1 95 ? 0.631 -24.984 -23.703 1 98.62 95 SER A CA 1
ATOM 681 C C . SER A 1 95 ? -0.209 -24 -22.891 1 98.6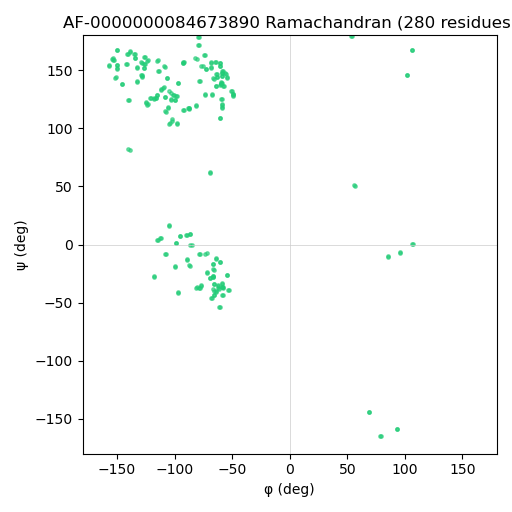2 95 SER A C 1
ATOM 683 O O . SER A 1 95 ? -1.372 -23.75 -23.234 1 98.62 95 SER A O 1
ATOM 685 N N . VAL A 1 96 ? 0.36 -23.5 -21.812 1 98.62 96 VAL A N 1
ATOM 686 C CA . VAL A 1 96 ? -0.228 -22.422 -21.016 1 98.62 96 VAL A CA 1
ATOM 687 C C . VAL A 1 96 ? 0.664 -21.188 -21.062 1 98.62 96 VAL A C 1
ATOM 689 O O . VAL A 1 96 ? 1.866 -21.266 -20.812 1 98.62 96 VAL A O 1
ATOM 692 N N . GLN A 1 97 ? 0.129 -20.047 -21.438 1 98.5 97 GLN A N 1
ATOM 693 C CA . GLN A 1 97 ? 0.875 -18.797 -21.422 1 98.5 97 GLN A CA 1
ATOM 694 C C . GLN A 1 97 ? 0.699 -18.062 -20.094 1 98.5 97 GLN A C 1
ATOM 696 O O . GLN A 1 97 ? -0.403 -17.625 -19.766 1 98.5 97 GLN A O 1
ATOM 701 N N . VAL A 1 98 ? 1.742 -17.922 -19.391 1 98.75 98 VAL A N 1
ATOM 702 C CA . VAL A 1 98 ? 1.742 -17.219 -18.125 1 98.75 98 VAL A CA 1
ATOM 703 C C . VAL A 1 98 ? 2.266 -15.797 -18.328 1 98.75 98 VAL A C 1
ATOM 705 O O . VAL A 1 98 ? 3.367 -15.602 -18.844 1 98.75 98 VAL A O 1
ATOM 708 N N . THR A 1 99 ? 1.469 -14.773 -17.922 1 98.62 99 THR A N 1
ATOM 709 C CA . THR A 1 99 ? 1.864 -13.398 -18.172 1 98.62 99 THR A CA 1
ATOM 710 C C . THR A 1 99 ? 2.057 -12.633 -16.875 1 98.62 99 THR A C 1
ATOM 712 O O . THR A 1 99 ? 2.76 -11.617 -16.828 1 98.62 99 THR A O 1
ATOM 715 N N . HIS A 1 100 ? 1.38 -12.992 -15.773 1 98.75 100 HIS A N 1
ATOM 716 C CA . HIS A 1 100 ? 1.413 -12.305 -14.484 1 98.75 100 HIS A CA 1
ATOM 717 C C . HIS A 1 100 ? 1.562 -13.289 -13.336 1 98.75 100 HIS A C 1
ATOM 719 O O . HIS A 1 100 ? 1.36 -14.5 -13.508 1 98.75 100 HIS A O 1
ATOM 725 N N . PHE A 1 101 ? 1.971 -12.812 -12.242 1 98.69 101 PHE A N 1
ATOM 726 C CA . PHE A 1 101 ? 1.871 -13.539 -10.984 1 98.69 101 PHE A CA 1
ATOM 727 C C . PHE A 1 101 ? 1.156 -12.695 -9.93 1 98.69 101 PHE A C 1
ATOM 729 O O . PHE A 1 101 ? 0.979 -11.492 -10.109 1 98.69 101 PHE A O 1
ATOM 736 N N . SER A 1 102 ? 0.655 -13.312 -8.867 1 98.62 102 SER A N 1
ATOM 737 C CA . SER A 1 102 ? 0.038 -12.648 -7.727 1 98.62 102 SER A CA 1
ATOM 738 C C . SER A 1 102 ? 0.417 -13.328 -6.414 1 98.62 102 SER A C 1
ATOM 740 O O . SER A 1 102 ? 0.973 -14.43 -6.418 1 98.62 102 SER A O 1
ATOM 742 N N . ILE A 1 103 ? 0.196 -12.641 -5.379 1 98.69 103 ILE A N 1
ATOM 743 C CA . ILE A 1 103 ? 0.493 -13.117 -4.035 1 98.69 103 ILE A CA 1
ATOM 744 C C . ILE A 1 103 ? -0.804 -13.266 -3.242 1 98.69 103 ILE A C 1
ATOM 746 O O . ILE A 1 103 ? -1.617 -12.344 -3.193 1 98.69 103 ILE A O 1
ATOM 750 N N . TRP A 1 104 ? -0.99 -14.43 -2.652 1 98.75 104 TRP A N 1
ATOM 751 C CA . TRP A 1 104 ? -2.203 -14.758 -1.913 1 98.75 104 TRP A CA 1
ATOM 752 C C . TRP A 1 104 ? -1.875 -15.164 -0.481 1 98.75 104 TRP A C 1
ATOM 754 O O . TRP A 1 104 ? -0.767 -15.625 -0.2 1 98.75 104 TRP A O 1
ATOM 764 N N . ASP A 1 105 ? -2.887 -15.055 0.432 1 98.62 105 ASP A N 1
ATOM 765 C CA . ASP A 1 105 ? -2.658 -15.406 1.83 1 98.62 105 ASP A CA 1
ATOM 766 C C . ASP A 1 105 ? -3.086 -16.844 2.113 1 98.62 105 ASP A C 1
ATOM 768 O O . ASP A 1 105 ? -3.137 -17.266 3.271 1 98.62 105 ASP A O 1
ATOM 772 N N . SER A 1 106 ? -3.441 -17.594 1.062 1 98.19 106 SER A N 1
ATOM 773 C CA . SER A 1 106 ? -3.812 -19 1.163 1 98.19 106 SER A CA 1
ATOM 774 C C . SER A 1 106 ? -3.457 -19.75 -0.112 1 98.19 106 SER A C 1
ATOM 776 O O . SER A 1 106 ? -3.396 -19.172 -1.194 1 98.19 106 SER A O 1
ATOM 778 N N . GLY A 1 107 ? -3.186 -21.031 0.008 1 97.75 107 GLY A N 1
ATOM 779 C CA . GLY A 1 107 ? -2.918 -21.875 -1.145 1 97.75 107 GLY A CA 1
ATOM 780 C C . GLY A 1 107 ? -4.156 -22.156 -1.974 1 97.75 107 GLY A C 1
ATOM 781 O O . GLY A 1 107 ? -4.051 -22.547 -3.137 1 97.75 107 GLY A O 1
ATOM 782 N N . ASN A 1 108 ? -5.254 -22.078 -1.377 1 96.06 108 ASN A N 1
ATOM 783 C CA . ASN A 1 108 ? -6.566 -22.266 -1.983 1 96.06 108 ASN A CA 1
ATOM 784 C C . ASN A 1 108 ? -7.578 -21.25 -1.447 1 96.06 108 ASN A C 1
ATOM 786 O O . ASN A 1 108 ? -7.797 -21.172 -0.238 1 96.06 108 ASN A O 1
ATOM 790 N N . GLY A 1 109 ? -8.219 -20.469 -2.434 1 96.5 109 GLY A N 1
ATOM 791 C CA . GLY A 1 109 ? -9.055 -19.375 -1.993 1 96.5 109 GLY A CA 1
ATOM 792 C C . GLY A 1 109 ? -8.273 -18.234 -1.374 1 96.5 109 GLY A C 1
ATOM 793 O O . GLY A 1 109 ? -7.246 -17.812 -1.918 1 96.5 109 GLY A O 1
ATOM 794 N N . GLY A 1 110 ? -8.781 -17.609 -0.403 1 98 110 GLY A N 1
ATOM 795 C CA . GLY A 1 110 ? -8.117 -16.516 0.292 1 98 110 GLY A CA 1
ATOM 796 C C . GLY A 1 110 ? -8.188 -15.203 -0.458 1 98 110 GLY A C 1
ATOM 797 O O . GLY A 1 110 ? -9.062 -15.008 -1.303 1 98 110 GLY A O 1
ATOM 798 N N . ASN A 1 111 ? -7.34 -14.273 -0.017 1 98.5 111 ASN A N 1
ATOM 799 C CA . ASN A 1 111 ? -7.316 -12.922 -0.569 1 98.5 111 ASN A CA 1
ATOM 800 C C . ASN A 1 111 ? -6.027 -12.656 -1.345 1 98.5 111 ASN A C 1
ATOM 802 O O . ASN A 1 111 ? -4.945 -13.047 -0.909 1 98.5 111 ASN A O 1
ATOM 806 N N . MET A 1 112 ? -6.246 -12.055 -2.574 1 98.62 112 MET A N 1
ATOM 807 C CA . MET A 1 112 ? -5.078 -11.562 -3.301 1 98.62 112 MET A CA 1
ATOM 808 C C . MET A 1 112 ? -4.535 -10.289 -2.664 1 98.62 112 MET A C 1
ATOM 810 O O . MET A 1 112 ? -5.281 -9.336 -2.443 1 98.62 112 MET A O 1
ATOM 814 N N . TRP A 1 113 ? -3.23 -10.266 -2.391 1 98.5 113 TRP A N 1
ATOM 815 C CA . TRP A 1 113 ? -2.609 -9.109 -1.758 1 98.5 113 TRP A CA 1
ATOM 816 C C . TRP A 1 113 ? -1.958 -8.203 -2.799 1 98.5 113 TRP A C 1
ATOM 818 O O . TRP A 1 113 ? -2.051 -6.977 -2.709 1 98.5 113 TRP A O 1
ATOM 828 N N . ALA A 1 114 ? -1.3 -8.805 -3.779 1 98.06 114 ALA A N 1
ATOM 829 C CA . ALA A 1 114 ? -0.525 -8.062 -4.77 1 98.06 114 ALA A CA 1
ATOM 830 C C . ALA A 1 114 ? -0.425 -8.836 -6.082 1 98.06 114 ALA A C 1
ATOM 832 O O . ALA A 1 114 ? -0.717 -10.031 -6.129 1 98.06 114 ALA A O 1
ATOM 833 N N . HIS A 1 115 ? -0.153 -8.148 -7.141 1 98.19 115 HIS A N 1
ATOM 834 C CA . HIS A 1 115 ? 0.046 -8.75 -8.453 1 98.19 115 HIS A CA 1
ATOM 835 C C . HIS A 1 115 ? 1.012 -7.926 -9.297 1 98.19 115 HIS A C 1
ATOM 837 O O . HIS A 1 115 ? 1.19 -6.73 -9.055 1 98.19 115 HIS A O 1
ATOM 843 N N . ALA A 1 116 ? 1.667 -8.5 -10.211 1 97.69 116 ALA A N 1
ATOM 844 C CA . ALA A 1 116 ? 2.598 -7.844 -11.125 1 97.69 116 ALA A CA 1
ATOM 845 C C . ALA A 1 116 ? 2.779 -8.648 -12.406 1 97.69 116 ALA A C 1
ATOM 847 O O . ALA A 1 116 ? 2.555 -9.867 -12.422 1 97.69 116 ALA A O 1
ATOM 848 N N . PRO A 1 117 ? 3.117 -7.945 -13.461 1 97.56 117 PRO A N 1
ATOM 849 C CA . PRO A 1 117 ? 3.482 -8.695 -14.664 1 97.56 117 PRO A CA 1
ATOM 850 C C . PRO A 1 117 ? 4.84 -9.383 -14.547 1 97.56 117 PRO A C 1
ATOM 852 O O . PRO A 1 117 ? 5.707 -8.914 -13.797 1 97.56 117 PRO A O 1
ATOM 855 N N . LEU A 1 118 ? 4.969 -10.523 -15.281 1 97.81 118 LEU A N 1
ATOM 856 C CA . LEU A 1 118 ? 6.312 -11.055 -15.492 1 97.81 118 LEU A CA 1
ATOM 857 C C . LEU A 1 118 ? 7.129 -10.133 -16.391 1 97.81 118 LEU A C 1
ATOM 859 O O . LEU A 1 118 ? 6.562 -9.352 -17.156 1 97.81 118 LEU A O 1
ATOM 863 N N . THR A 1 119 ? 8.43 -10.172 -16.203 1 94.81 119 THR A N 1
ATOM 864 C CA . THR A 1 119 ? 9.281 -9.398 -17.094 1 94.81 119 THR A CA 1
ATOM 865 C C . THR A 1 119 ? 8.977 -9.734 -18.547 1 94.81 119 THR A C 1
ATOM 867 O O . THR A 1 119 ? 8.961 -8.844 -19.406 1 94.81 119 THR A O 1
ATOM 870 N N . ALA A 1 120 ? 8.734 -10.984 -18.844 1 96.19 120 ALA A N 1
ATOM 871 C CA . ALA A 1 120 ? 8.297 -11.492 -20.141 1 96.19 120 ALA A CA 1
ATOM 872 C C . ALA A 1 120 ? 7.348 -12.68 -19.969 1 96.19 120 ALA A C 1
ATOM 874 O O . ALA A 1 120 ? 7.578 -13.555 -19.125 1 96.19 120 ALA A O 1
ATOM 875 N N . PRO A 1 121 ? 6.289 -12.656 -20.812 1 97.75 121 PRO A N 1
ATOM 876 C CA . PRO A 1 121 ? 5.414 -13.828 -20.75 1 97.75 121 PRO A CA 1
ATOM 877 C C . PRO A 1 121 ? 6.164 -15.141 -20.984 1 97.75 121 PRO A C 1
ATOM 879 O O . PRO A 1 121 ? 7.152 -15.164 -21.719 1 97.75 121 PRO A O 1
ATOM 882 N N . LYS A 1 122 ? 5.711 -16.188 -20.328 1 98.12 122 LYS A N 1
ATOM 883 C CA . LYS A 1 122 ? 6.328 -17.5 -20.453 1 98.12 122 LYS A CA 1
ATOM 884 C C . LYS A 1 122 ? 5.324 -18.531 -20.969 1 98.12 122 LYS A C 1
ATOM 886 O O . LYS A 1 122 ? 4.211 -18.641 -20.453 1 98.12 122 LYS A O 1
ATOM 891 N N . THR A 1 123 ? 5.699 -19.188 -22.016 1 98.62 123 THR A N 1
ATOM 892 C CA . THR A 1 123 ? 4.918 -20.328 -22.5 1 98.62 123 THR A CA 1
ATOM 893 C C . THR A 1 123 ? 5.363 -21.625 -21.812 1 98.62 123 THR A C 1
ATOM 895 O O . THR A 1 123 ? 6.531 -22 -21.891 1 98.62 123 THR A O 1
ATOM 898 N N . ILE A 1 124 ? 4.449 -22.203 -21.094 1 98.75 124 ILE A N 1
ATOM 899 C CA . ILE A 1 124 ? 4.727 -23.469 -20.422 1 98.75 124 ILE A CA 1
ATOM 900 C C . ILE A 1 124 ? 4.102 -24.609 -21.203 1 98.75 124 ILE A C 1
ATOM 902 O O . ILE A 1 124 ? 2.889 -24.828 -21.156 1 98.75 124 ILE A O 1
ATOM 906 N N . ASP A 1 125 ? 4.965 -25.391 -21.891 1 98.69 125 ASP A N 1
ATOM 907 C CA . ASP A 1 125 ? 4.492 -26.531 -22.672 1 98.69 125 ASP A CA 1
ATOM 908 C C . ASP A 1 125 ? 4.246 -27.75 -21.781 1 98.69 125 ASP A C 1
ATOM 910 O O . ASP A 1 125 ? 4.742 -27.812 -20.656 1 98.69 125 ASP A O 1
ATOM 914 N N . PRO A 1 126 ? 3.434 -28.656 -22.328 1 98.44 126 PRO A N 1
ATOM 915 C CA . PRO A 1 126 ? 3.281 -29.891 -21.562 1 98.44 126 PRO A CA 1
ATOM 916 C C . PRO A 1 126 ? 4.621 -30.5 -21.156 1 98.44 126 PRO A C 1
ATOM 918 O O . PRO A 1 126 ? 5.574 -30.484 -21.938 1 98.44 126 PRO A O 1
ATOM 921 N N . THR A 1 127 ? 4.738 -30.859 -19.938 1 98.25 127 THR A N 1
ATOM 922 C CA . THR A 1 127 ? 5.879 -31.5 -19.297 1 98.25 127 THR A CA 1
ATOM 923 C C . THR A 1 127 ? 6.895 -30.469 -18.828 1 98.25 127 THR A C 1
ATOM 925 O O . THR A 1 127 ? 7.816 -30.781 -18.078 1 98.25 127 THR A O 1
ATOM 928 N N . ASP A 1 128 ? 6.746 -29.172 -19.25 1 98.12 128 ASP A N 1
ATOM 929 C CA . ASP A 1 128 ? 7.625 -28.094 -18.766 1 98.12 128 ASP A CA 1
ATOM 930 C C . ASP A 1 128 ? 7.266 -27.688 -17.344 1 98.12 128 ASP A C 1
ATOM 932 O O . ASP A 1 128 ? 6.133 -27.891 -16.906 1 98.12 128 ASP A O 1
ATOM 936 N N . ILE A 1 129 ? 8.281 -27.156 -16.641 1 97.44 129 ILE A N 1
ATOM 937 C CA . ILE A 1 129 ? 8.086 -26.562 -15.32 1 97.44 129 ILE A CA 1
ATOM 938 C C . ILE A 1 129 ? 8.266 -25.062 -15.398 1 97.44 129 ILE A C 1
ATOM 940 O O . ILE A 1 129 ? 9.156 -24.562 -16.094 1 97.44 129 ILE A O 1
ATOM 944 N N . PHE A 1 130 ? 7.395 -24.328 -14.789 1 98.31 130 PHE A N 1
ATOM 945 C CA . PHE A 1 130 ? 7.691 -22.938 -14.508 1 98.31 130 PHE A CA 1
ATOM 946 C C . PHE A 1 130 ? 8.555 -22.797 -13.258 1 98.31 130 PHE A C 1
ATOM 948 O O . PHE A 1 130 ? 8.18 -23.281 -12.188 1 98.31 130 PHE A O 1
ATOM 955 N N . SER A 1 131 ? 9.648 -22.266 -13.406 1 98 131 SER A N 1
ATOM 956 C CA . SER A 1 131 ? 10.562 -22.016 -12.297 1 98 131 SER A CA 1
ATOM 957 C C . SER A 1 131 ? 10.945 -20.547 -12.211 1 98 131 SER A C 1
ATOM 959 O O . SER A 1 131 ? 11.406 -19.953 -13.188 1 98 131 SER A O 1
ATOM 961 N N . ALA A 1 132 ? 10.633 -19.938 -11.078 1 97.88 132 ALA A N 1
ATOM 962 C CA . ALA A 1 132 ? 11.109 -18.578 -10.797 1 97.88 132 ALA A CA 1
ATOM 963 C C . ALA A 1 132 ? 12.359 -18.609 -9.922 1 97.88 132 ALA A C 1
ATOM 965 O O . ALA A 1 132 ? 12.266 -18.812 -8.711 1 97.88 132 ALA A O 1
ATOM 966 N N . ILE A 1 133 ? 13.453 -18.359 -10.531 1 97.31 133 ILE A N 1
ATOM 967 C CA . ILE A 1 133 ? 14.711 -18.312 -9.781 1 97.31 133 ILE A CA 1
ATOM 968 C C . ILE A 1 133 ? 14.773 -17.016 -8.977 1 97.31 133 ILE A C 1
ATOM 970 O O . ILE A 1 133 ? 13.969 -16.109 -9.188 1 97.31 133 ILE A O 1
ATOM 974 N N . PRO A 1 134 ? 15.688 -16.969 -7.953 1 97.69 134 PRO A N 1
ATOM 975 C CA . PRO A 1 134 ? 15.781 -15.727 -7.188 1 97.69 134 PRO A CA 1
ATOM 976 C C . PRO A 1 134 ? 15.898 -14.492 -8.078 1 97.69 134 PRO A C 1
ATOM 978 O O . PRO A 1 134 ? 16.672 -14.492 -9.031 1 97.69 134 PRO A O 1
ATOM 981 N N . GLY A 1 135 ? 15.047 -13.492 -7.836 1 97.38 135 GLY A N 1
ATOM 982 C CA . GLY A 1 135 ? 15.109 -12.25 -8.594 1 97.38 135 GLY A CA 1
ATOM 983 C C . GLY A 1 135 ? 14.141 -12.219 -9.758 1 97.38 135 GLY A C 1
ATOM 984 O O . GLY A 1 135 ? 13.938 -11.172 -10.375 1 97.38 135 GLY A O 1
ATOM 985 N N . ALA A 1 136 ? 13.469 -13.367 -10.039 1 97.5 136 ALA A N 1
ATOM 986 C CA . ALA A 1 136 ? 12.625 -13.477 -11.219 1 97.5 136 ALA A CA 1
ATOM 987 C C . ALA A 1 136 ? 11.289 -12.758 -11.008 1 97.5 136 ALA A C 1
ATOM 989 O O . ALA A 1 136 ? 10.688 -12.266 -11.969 1 97.5 136 ALA A O 1
ATOM 990 N N . LEU A 1 137 ? 10.781 -12.82 -9.797 1 97.81 137 LEU A N 1
ATOM 991 C CA . LEU A 1 137 ? 9.539 -12.141 -9.438 1 97.81 137 LEU A CA 1
ATOM 992 C C . LEU A 1 137 ? 9.828 -10.844 -8.688 1 97.81 137 LEU A C 1
ATOM 994 O O . LEU A 1 137 ? 10.633 -10.82 -7.758 1 97.81 137 LEU A O 1
ATOM 998 N N . ARG A 1 138 ? 9.211 -9.75 -9.156 1 96.69 138 ARG A N 1
ATOM 999 C CA . ARG A 1 138 ? 9.453 -8.43 -8.586 1 96.69 138 ARG A CA 1
ATOM 1000 C C . ARG A 1 138 ? 8.148 -7.777 -8.148 1 96.69 138 ARG A C 1
ATOM 1002 O O . ARG A 1 138 ? 7.18 -7.75 -8.914 1 96.69 138 ARG A O 1
ATOM 1009 N N . LEU A 1 139 ? 8.102 -7.449 -6.906 1 95.69 139 LEU A N 1
ATOM 1010 C CA . LEU A 1 139 ? 7.008 -6.633 -6.391 1 95.69 139 LEU A CA 1
ATOM 1011 C C . LEU A 1 139 ? 7.457 -5.191 -6.176 1 95.69 139 LEU A C 1
ATOM 1013 O O . LEU A 1 139 ? 8.453 -4.941 -5.5 1 95.69 139 LEU A O 1
ATOM 1017 N N . ILE A 1 140 ? 6.734 -4.234 -6.797 1 93.69 140 ILE A N 1
ATOM 1018 C CA . ILE A 1 140 ? 7.086 -2.822 -6.715 1 93.69 140 ILE A CA 1
ATOM 1019 C C . ILE A 1 140 ? 5.961 -2.047 -6.035 1 93.69 140 ILE A C 1
ATOM 1021 O O . ILE A 1 140 ? 4.781 -2.254 -6.344 1 93.69 140 ILE A O 1
ATOM 1025 N N . SER A 1 141 ? 6.293 -1.342 -5 1 93.19 141 SER A N 1
ATOM 1026 C CA . SER A 1 141 ? 5.355 -0.427 -4.355 1 93.19 141 SER A CA 1
ATOM 1027 C C . SER A 1 141 ? 5.719 1.027 -4.637 1 93.19 141 SER A C 1
ATOM 1029 O O . SER A 1 141 ? 6.816 1.475 -4.301 1 93.19 141 SER A O 1
ATOM 1031 N N . ARG A 1 142 ? 4.797 1.701 -5.398 1 88.25 142 ARG A N 1
ATOM 1032 C CA . ARG A 1 142 ? 5 3.107 -5.73 1 88.25 142 ARG A CA 1
ATOM 1033 C C . ARG A 1 142 ? 3.805 3.949 -5.293 1 88.25 142 ARG A C 1
ATOM 1035 O O . ARG A 1 142 ? 2.672 3.463 -5.266 1 88.25 142 ARG A O 1
ATOM 1042 N N . MET B 1 1 ? 0.545 2.422 -3.963 1 68.56 1 MET B N 1
ATOM 1043 C CA . MET B 1 1 ? -0.461 3.352 -3.459 1 68.56 1 MET B CA 1
ATOM 1044 C C . MET B 1 1 ? -0.068 4.793 -3.758 1 68.56 1 MET B C 1
ATOM 1046 O O . MET B 1 1 ? 1.054 5.211 -3.465 1 68.56 1 MET B O 1
ATOM 1050 N N . SER B 1 2 ? -0.977 5.492 -4.48 1 79.12 2 SER B N 1
ATOM 1051 C CA . SER B 1 2 ? -0.63 6.848 -4.898 1 79.12 2 SER B CA 1
ATOM 1052 C C . SER B 1 2 ? -0.357 7.742 -3.693 1 79.12 2 SER B C 1
ATOM 1054 O O . SER B 1 2 ? 0.337 8.75 -3.809 1 79.12 2 SER B O 1
ATOM 1056 N N . ALA B 1 3 ? -0.741 7.316 -2.531 1 88.75 3 ALA B N 1
ATOM 1057 C CA . ALA B 1 3 ? -0.615 8.188 -1.368 1 88.75 3 ALA B CA 1
ATOM 1058 C C . ALA B 1 3 ? 0.508 7.719 -0.448 1 88.75 3 ALA B C 1
ATOM 1060 O O . ALA B 1 3 ? 0.92 8.445 0.46 1 88.75 3 ALA B O 1
ATOM 1061 N N . ALA B 1 4 ? 1.101 6.559 -0.686 1 96.12 4 ALA B N 1
ATOM 1062 C CA . ALA B 1 4 ? 2.008 5.953 0.287 1 96.12 4 ALA B CA 1
ATOM 1063 C C . ALA B 1 4 ? 3.387 6.605 0.23 1 96.12 4 ALA B C 1
ATOM 1065 O O . ALA B 1 4 ? 3.891 6.914 -0.853 1 96.12 4 ALA B O 1
ATOM 1066 N N . SER B 1 5 ? 3.996 6.812 1.352 1 97.56 5 SER B N 1
ATOM 1067 C CA . SER B 1 5 ? 5.371 7.289 1.461 1 97.56 5 SER B CA 1
ATOM 1068 C C . SER B 1 5 ? 6.367 6.156 1.232 1 97.56 5 SER B C 1
ATOM 1070 O O . SER B 1 5 ? 5.98 4.984 1.167 1 97.56 5 SER B O 1
ATOM 1072 N N . ASN B 1 6 ? 7.672 6.531 1.134 1 96.94 6 ASN B N 1
ATOM 1073 C CA . ASN B 1 6 ? 8.711 5.504 1.07 1 96.94 6 ASN B CA 1
ATOM 1074 C C . ASN B 1 6 ? 8.734 4.656 2.338 1 96.94 6 ASN B C 1
ATOM 1076 O O . ASN B 1 6 ? 9.008 3.457 2.281 1 96.94 6 ASN B O 1
ATOM 1080 N N . TYR B 1 7 ? 8.461 5.297 3.432 1 98 7 TYR B N 1
ATOM 1081 C CA . TYR B 1 7 ? 8.414 4.547 4.684 1 98 7 TYR B CA 1
ATOM 1082 C C . TYR B 1 7 ? 7.344 3.465 4.637 1 98 7 TYR B C 1
ATOM 1084 O O . TYR B 1 7 ? 7.617 2.297 4.922 1 98 7 TYR B O 1
ATOM 1092 N N . LEU B 1 8 ? 6.109 3.857 4.305 1 97.75 8 LEU B N 1
ATOM 1093 C CA . LEU B 1 8 ? 5.008 2.898 4.285 1 97.75 8 LEU B CA 1
ATOM 1094 C C . LEU B 1 8 ? 5.238 1.828 3.227 1 97.75 8 LEU B C 1
ATOM 1096 O O . LEU B 1 8 ? 4.957 0.65 3.455 1 97.75 8 LEU B O 1
ATOM 1100 N N . GLU B 1 9 ? 5.75 2.268 2.053 1 96.75 9 GLU B N 1
ATOM 1101 C CA . GLU B 1 9 ? 6.035 1.313 0.987 1 96.75 9 GLU B CA 1
ATOM 1102 C C . GLU B 1 9 ? 7.023 0.247 1.452 1 96.75 9 GLU B C 1
ATOM 1104 O O . GLU B 1 9 ? 6.805 -0.947 1.237 1 96.75 9 GLU B O 1
ATOM 1109 N N . SER B 1 10 ? 8.039 0.684 2.143 1 97.62 10 SER B N 1
ATOM 1110 C CA . SER B 1 10 ? 9.039 -0.248 2.652 1 97.62 10 SER B CA 1
ATOM 1111 C C . SER B 1 10 ? 8.461 -1.143 3.742 1 97.62 10 SER B C 1
ATOM 1113 O O . SER B 1 10 ? 8.672 -2.355 3.738 1 97.62 10 SER B O 1
ATOM 1115 N N . ALA B 1 11 ? 7.754 -0.569 4.66 1 97.81 11 ALA B N 1
ATOM 1116 C CA . ALA B 1 11 ? 7.172 -1.327 5.766 1 97.81 11 ALA B CA 1
ATOM 1117 C C . ALA B 1 11 ? 6.191 -2.377 5.254 1 97.81 11 ALA B C 1
ATOM 1119 O O . ALA B 1 11 ? 6.117 -3.484 5.789 1 97.81 11 ALA B O 1
ATOM 1120 N N . LEU B 1 12 ? 5.426 -2.031 4.223 1 96.81 12 LEU B N 1
ATOM 1121 C CA . LEU B 1 12 ? 4.484 -2.967 3.621 1 96.81 12 LEU B CA 1
ATOM 1122 C C . LEU B 1 12 ? 5.215 -4.125 2.953 1 96.81 12 LEU B C 1
ATOM 1124 O O . LEU B 1 12 ? 4.797 -5.277 3.068 1 96.81 12 LEU B O 1
ATOM 1128 N N . LEU B 1 13 ? 6.293 -3.811 2.223 1 97.06 13 LEU B N 1
ATOM 1129 C CA . LEU B 1 13 ? 7.066 -4.867 1.578 1 97.06 13 LEU B CA 1
ATOM 1130 C C . LEU B 1 13 ? 7.73 -5.766 2.615 1 97.06 13 LEU B C 1
ATOM 1132 O O . LEU B 1 13 ? 7.816 -6.98 2.424 1 97.06 13 LEU B O 1
ATOM 1136 N N . GLU B 1 14 ? 8.125 -5.152 3.738 1 98.06 14 GLU B N 1
ATOM 1137 C CA . GLU B 1 14 ? 8.672 -5.965 4.82 1 98.06 14 GLU B CA 1
ATOM 1138 C C . GLU B 1 14 ? 7.594 -6.832 5.461 1 98.06 14 GLU B C 1
ATOM 1140 O O . GLU B 1 14 ? 7.887 -7.902 5.996 1 98.06 14 GLU B O 1
ATOM 1145 N N . HIS B 1 15 ? 6.383 -6.383 5.43 1 98.06 15 HIS B N 1
ATOM 1146 C CA . HIS B 1 15 ? 5.254 -7.188 5.891 1 98.06 15 HIS B CA 1
ATOM 1147 C C . HIS B 1 15 ? 5.168 -8.5 5.125 1 98.06 15 HIS B C 1
ATOM 1149 O O . HIS B 1 15 ? 4.895 -9.555 5.711 1 98.06 15 HIS B O 1
ATOM 1155 N N . PHE B 1 16 ? 5.465 -8.523 3.809 1 97.25 16 PHE B N 1
ATOM 1156 C CA . PHE B 1 16 ? 5.5 -9.734 2.998 1 97.25 16 PHE B CA 1
ATOM 1157 C C . PHE B 1 16 ? 6.645 -10.641 3.432 1 97.25 16 PHE B C 1
ATOM 1159 O O . PHE B 1 16 ? 6.652 -11.836 3.115 1 97.25 16 PHE B O 1
ATOM 1166 N N . ARG B 1 17 ? 7.59 -10.086 4.18 1 97.44 17 ARG B N 1
ATOM 1167 C CA . ARG B 1 17 ? 8.727 -10.852 4.676 1 97.44 17 ARG B CA 1
ATOM 1168 C C . ARG B 1 17 ? 8.508 -11.281 6.121 1 97.44 17 ARG B C 1
ATOM 1170 O O . ARG B 1 17 ? 9.414 -11.836 6.754 1 97.44 17 ARG B O 1
ATOM 1177 N N . GLY B 1 18 ? 7.348 -10.914 6.637 1 97.88 18 GLY B N 1
ATOM 1178 C CA . GLY B 1 18 ? 6.996 -11.445 7.945 1 97.88 18 GLY B CA 1
ATOM 1179 C C . GLY B 1 18 ? 7.105 -10.414 9.055 1 97.88 18 GLY B C 1
ATOM 1180 O O . GLY B 1 18 ? 6.91 -10.734 10.227 1 97.88 18 GLY B O 1
ATOM 1181 N N . THR B 1 19 ? 7.473 -9.188 8.758 1 98.06 19 THR B N 1
ATOM 1182 C CA . THR B 1 19 ? 7.504 -8.125 9.758 1 98.06 19 THR B CA 1
ATOM 1183 C C . THR B 1 19 ? 6.145 -7.438 9.859 1 98.06 19 THR B C 1
ATOM 1185 O O . THR B 1 19 ? 5.672 -6.848 8.883 1 98.06 19 THR B O 1
ATOM 1188 N N . GLN B 1 20 ? 5.512 -7.523 11.008 1 98.44 20 GLN B N 1
ATOM 1189 C CA . GLN B 1 20 ? 4.203 -6.91 11.219 1 98.44 20 GLN B CA 1
ATOM 1190 C C . GLN B 1 20 ? 4.266 -5.402 10.992 1 98.44 20 GLN B C 1
ATOM 1192 O O . GLN B 1 20 ? 5.141 -4.723 11.531 1 98.44 20 GLN B O 1
ATOM 1197 N N . LEU B 1 21 ? 3.373 -4.855 10.07 1 98.31 21 LEU B N 1
ATOM 1198 C CA . LEU B 1 21 ? 3.199 -3.406 9.992 1 98.31 21 LEU B CA 1
ATOM 1199 C C . LEU B 1 21 ? 2.74 -2.842 11.336 1 98.31 21 LEU B C 1
ATOM 1201 O O . LEU B 1 21 ? 1.692 -3.234 11.852 1 98.31 21 LEU B O 1
ATOM 1205 N N . PRO B 1 22 ? 3.52 -1.936 11.914 1 97.81 22 PRO B N 1
ATOM 1206 C CA . PRO B 1 22 ? 3.102 -1.401 13.211 1 97.81 22 PRO B CA 1
ATOM 1207 C C . PRO B 1 22 ? 1.821 -0.573 13.125 1 97.81 22 PRO B C 1
ATOM 1209 O O . PRO B 1 22 ? 1.595 0.116 12.125 1 97.81 22 PRO B O 1
ATOM 1212 N N . LEU B 1 23 ? 1.033 -0.727 14.133 1 98.19 23 LEU B N 1
ATOM 1213 C CA . LEU B 1 23 ? -0.136 0.137 14.258 1 98.19 23 LEU B CA 1
ATOM 1214 C C . LEU B 1 23 ? 0.088 1.206 15.32 1 98.19 23 LEU B C 1
ATOM 1216 O O . LEU B 1 23 ? 0.055 0.913 16.516 1 98.19 23 LEU B O 1
ATOM 1220 N N . PRO B 1 24 ? 0.34 2.438 14.891 1 97.06 24 PRO B N 1
ATOM 1221 C CA . PRO B 1 24 ? 0.515 3.52 15.867 1 97.06 24 PRO B CA 1
ATOM 1222 C C . PRO B 1 24 ? -0.723 3.736 16.734 1 97.06 24 PRO B C 1
ATOM 1224 O O . PRO B 1 24 ? -1.839 3.42 16.312 1 97.06 24 PRO B O 1
ATOM 1227 N N . SER B 1 25 ? -0.521 4.281 17.969 1 96.06 25 SER B N 1
ATOM 1228 C CA . SER B 1 25 ? -1.638 4.586 18.859 1 96.06 25 SER B CA 1
ATOM 1229 C C . SER B 1 25 ? -2.5 5.711 18.297 1 96.06 25 SER B C 1
ATOM 1231 O O . SER B 1 25 ? -3.684 5.816 18.625 1 96.06 25 SER B O 1
ATOM 1233 N N . ASN B 1 26 ? -1.876 6.586 17.516 1 97.56 26 ASN B N 1
ATOM 1234 C CA . ASN B 1 26 ? -2.578 7.668 16.828 1 97.56 26 ASN B CA 1
ATOM 1235 C C . ASN B 1 26 ? -1.842 8.102 15.562 1 97.56 26 ASN B C 1
ATOM 1237 O O . ASN B 1 26 ? -0.678 7.75 15.367 1 97.56 26 ASN B O 1
ATOM 1241 N N . PHE B 1 27 ? -2.539 8.75 14.672 1 98.44 27 PHE B N 1
ATOM 1242 C CA . PHE B 1 27 ? -1.968 9.406 13.5 1 98.44 27 PHE B CA 1
ATOM 1243 C C . PHE B 1 27 ? -2.152 10.914 13.578 1 98.44 27 PHE B C 1
ATOM 1245 O O . PHE B 1 27 ? -3.006 11.406 14.32 1 98.44 27 PHE B O 1
ATOM 1252 N N . PHE B 1 28 ? -1.319 11.609 12.836 1 98.69 28 PHE B N 1
ATOM 1253 C CA . PHE B 1 28 ? -1.314 13.062 12.836 1 98.69 28 PHE B CA 1
ATOM 1254 C C . PHE B 1 28 ? -1.286 13.609 11.414 1 98.69 28 PHE B C 1
ATOM 1256 O O . PHE B 1 28 ? -0.587 13.07 10.555 1 98.69 28 PHE B O 1
ATOM 1263 N N . VAL B 1 29 ? -2.033 14.656 11.18 1 98.75 29 VAL B N 1
ATOM 1264 C CA . VAL B 1 29 ? -2.066 15.305 9.875 1 98.75 29 VAL B CA 1
ATOM 1265 C C . VAL B 1 29 ? -1.139 16.516 9.883 1 98.75 29 VAL B C 1
ATOM 1267 O O . VAL B 1 29 ? -1.171 17.328 10.812 1 98.75 29 VAL B O 1
ATOM 1270 N N . ALA B 1 30 ? -0.28 16.562 8.914 1 98.75 30 ALA B N 1
ATOM 1271 C CA . ALA B 1 30 ? 0.596 17.719 8.68 1 98.75 30 ALA B CA 1
ATOM 1272 C C . ALA B 1 30 ? 0.186 18.469 7.426 1 98.75 30 ALA B C 1
ATOM 1274 O O . ALA B 1 30 ? -0.388 17.891 6.5 1 98.75 30 ALA B O 1
ATOM 1275 N N . LEU B 1 31 ? 0.496 19.75 7.395 1 98.81 31 LEU B N 1
ATOM 1276 C CA . LEU B 1 31 ? 0.262 20.609 6.238 1 98.81 31 LEU B CA 1
ATOM 1277 C C . LEU B 1 31 ? 1.572 20.938 5.527 1 98.81 31 LEU B C 1
ATOM 1279 O O . LEU B 1 31 ? 2.602 21.141 6.176 1 98.81 31 LEU B O 1
ATOM 1283 N N . HIS B 1 32 ? 1.504 21 4.219 1 98.88 32 HIS B N 1
ATOM 1284 C CA . HIS B 1 32 ? 2.701 21.234 3.426 1 98.88 32 HIS B CA 1
ATOM 1285 C C . HIS B 1 32 ? 2.484 22.391 2.443 1 98.88 32 HIS B C 1
ATOM 1287 O O . HIS B 1 32 ? 1.393 22.531 1.89 1 98.88 32 HIS B O 1
ATOM 1293 N N . THR B 1 33 ? 3.533 23.156 2.23 1 98.69 33 THR B N 1
ATOM 1294 C CA . THR B 1 33 ? 3.496 24.281 1.305 1 98.69 33 THR B CA 1
ATOM 1295 C C . THR B 1 33 ? 3.881 23.844 -0.104 1 98.69 33 THR B C 1
ATOM 1297 O O . THR B 1 33 ? 3.75 24.609 -1.06 1 98.69 33 THR B O 1
ATOM 1300 N N . ALA B 1 34 ? 4.41 22.656 -0.244 1 98.19 34 ALA B N 1
ATOM 1301 C CA . ALA B 1 34 ? 4.719 21.969 -1.49 1 98.19 34 ALA B CA 1
ATOM 1302 C C . ALA B 1 34 ? 4.621 20.453 -1.312 1 98.19 34 ALA B C 1
ATOM 1304 O O . ALA B 1 34 ? 4.457 19.969 -0.193 1 98.19 34 ALA B O 1
ATOM 1305 N N . ASP B 1 35 ? 4.625 19.719 -2.406 1 98.31 35 ASP B N 1
ATOM 1306 C CA . ASP B 1 35 ? 4.547 18.266 -2.367 1 98.31 35 ASP B CA 1
ATOM 1307 C C . ASP B 1 35 ? 5.711 17.672 -1.571 1 98.31 35 ASP B C 1
ATOM 1309 O O . ASP B 1 35 ? 6.875 17.875 -1.927 1 98.31 35 ASP B O 1
ATOM 1313 N N . PRO B 1 36 ? 5.41 16.984 -0.465 1 98.12 36 PRO B N 1
ATOM 1314 C CA . PRO B 1 36 ? 6.492 16.328 0.278 1 98.12 36 PRO B CA 1
ATOM 1315 C C . PRO B 1 36 ? 7.047 15.102 -0.439 1 98.12 36 PRO B C 1
ATOM 1317 O O . PRO B 1 36 ? 8.062 14.539 -0.018 1 98.12 36 PRO B O 1
ATOM 1320 N N . ALA B 1 37 ? 6.414 14.711 -1.507 1 96.06 37 ALA B N 1
ATOM 1321 C CA . ALA B 1 37 ? 6.789 13.5 -2.227 1 96.06 37 ALA B CA 1
ATOM 1322 C C . ALA B 1 37 ? 6.836 12.297 -1.287 1 96.06 37 ALA B C 1
ATOM 1324 O O . ALA B 1 37 ? 6.547 12.422 -0.094 1 96.06 37 ALA B O 1
ATOM 1325 N N . ASP B 1 38 ? 7.141 11.141 -1.803 1 96.5 38 ASP B N 1
ATOM 1326 C CA . ASP B 1 38 ? 7.168 9.914 -1.008 1 96.5 38 ASP B CA 1
ATOM 1327 C C . ASP B 1 38 ? 8.273 9.961 0.039 1 96.5 38 ASP B C 1
ATOM 1329 O O . ASP B 1 38 ? 8.219 9.25 1.044 1 96.5 38 ASP B O 1
ATOM 1333 N N . ALA B 1 39 ? 9.273 10.805 -0.206 1 95.88 39 ALA B N 1
ATOM 1334 C CA . ALA B 1 39 ? 10.477 10.82 0.621 1 95.88 39 ALA B CA 1
ATOM 1335 C C . ALA B 1 39 ? 10.32 11.781 1.796 1 95.88 39 ALA B C 1
ATOM 1337 O O . ALA B 1 39 ? 11.281 12.031 2.529 1 95.88 39 ALA B O 1
ATOM 1338 N N . ALA B 1 40 ? 9.086 12.305 1.992 1 96.38 40 ALA B N 1
ATOM 1339 C CA . ALA B 1 40 ? 8.836 13.219 3.102 1 96.38 40 ALA B CA 1
ATOM 1340 C C . ALA B 1 40 ? 9.781 14.414 3.045 1 96.38 40 ALA B C 1
ATOM 1342 O O . ALA B 1 40 ? 10.445 14.734 4.035 1 96.38 40 ALA B O 1
ATOM 1343 N N . LEU B 1 41 ? 9.82 15.016 1.918 1 91.56 41 LEU B N 1
ATOM 1344 C CA . LEU B 1 41 ? 10.664 16.203 1.763 1 91.56 41 LEU B CA 1
ATOM 1345 C C . LEU B 1 41 ? 10.258 17.281 2.756 1 91.56 41 LEU B C 1
ATOM 1347 O O . LEU B 1 41 ? 9.125 17.297 3.238 1 91.56 41 LEU B O 1
ATOM 1351 N N . GLY B 1 42 ? 11.156 18.094 3.193 1 93.38 42 GLY B N 1
ATOM 1352 C CA . GLY B 1 42 ? 10.977 19.125 4.211 1 93.38 42 GLY B CA 1
ATOM 1353 C C . GLY B 1 42 ? 10.109 20.281 3.748 1 93.38 42 GLY B C 1
ATOM 1354 O O . GLY B 1 42 ? 10.555 21.422 3.734 1 93.38 42 GLY B O 1
ATOM 1355 N N . THR B 1 43 ? 8.781 20.031 3.389 1 97.88 43 THR B N 1
ATOM 1356 C CA . THR B 1 43 ? 7.859 21.047 2.889 1 97.88 43 THR B CA 1
ATOM 1357 C C . THR B 1 43 ? 6.75 21.312 3.9 1 97.88 43 THR B C 1
ATOM 1359 O O . THR B 1 43 ? 5.785 22.031 3.6 1 97.88 43 THR B O 1
ATOM 1362 N N . GLU B 1 44 ? 6.883 20.672 5.098 1 98.69 44 GLU B N 1
ATOM 1363 C CA . GLU B 1 44 ? 5.895 20.938 6.141 1 98.69 44 GLU B CA 1
ATOM 1364 C C . GLU B 1 44 ? 5.934 22.391 6.578 1 98.69 44 GLU B C 1
ATOM 1366 O O . GLU B 1 44 ? 7.008 23 6.652 1 98.69 44 GLU B O 1
ATOM 1371 N N . VAL B 1 45 ? 4.781 22.922 6.875 1 98.56 45 VAL B N 1
ATOM 1372 C CA . VAL B 1 45 ? 4.691 24.281 7.402 1 98.56 45 VAL B CA 1
ATOM 1373 C C . VAL B 1 45 ? 5.672 24.453 8.562 1 98.56 45 VAL B C 1
ATOM 1375 O O . VAL B 1 45 ? 5.723 23.609 9.469 1 98.56 45 VAL B O 1
ATOM 1378 N N . SER B 1 46 ? 6.414 25.453 8.492 1 97.31 46 SER B N 1
ATOM 1379 C CA . SER B 1 46 ? 7.457 25.672 9.492 1 97.31 46 SER B CA 1
ATOM 1380 C C . SER B 1 46 ? 6.949 26.547 10.641 1 97.31 46 SER B C 1
ATOM 1382 O O . SER B 1 46 ? 6.051 27.359 10.453 1 97.31 46 SER B O 1
ATOM 1384 N N . ALA B 1 47 ? 7.609 26.391 11.75 1 95.06 47 ALA B N 1
ATOM 1385 C CA . ALA B 1 47 ? 7.312 27.234 12.906 1 95.06 47 ALA B CA 1
ATOM 1386 C C . ALA B 1 47 ? 7.684 28.688 12.648 1 95.06 47 ALA B C 1
ATOM 1388 O O . ALA B 1 47 ? 7.113 29.594 13.258 1 95.06 47 ALA B O 1
ATOM 1389 N N . ALA B 1 48 ? 8.648 28.938 11.781 1 97.12 48 ALA B N 1
ATOM 1390 C CA . ALA B 1 48 ? 9.023 30.312 11.43 1 97.12 48 ALA B CA 1
ATOM 1391 C C . ALA B 1 48 ? 7.891 31.016 10.695 1 97.12 48 ALA B C 1
ATOM 1393 O O . ALA B 1 48 ? 7.625 32.188 10.945 1 97.12 48 ALA B O 1
ATOM 1394 N N . ALA B 1 49 ? 7.199 30.359 9.805 1 98.12 49 ALA B N 1
ATOM 1395 C CA . ALA B 1 49 ? 6.125 30.938 9.008 1 98.12 49 ALA B CA 1
ATOM 1396 C C . ALA B 1 49 ? 4.82 31 9.797 1 98.12 49 ALA B C 1
ATOM 1398 O O . ALA B 1 49 ? 4.031 31.938 9.641 1 98.12 49 ALA B O 1
ATOM 1399 N N . TRP B 1 50 ? 4.57 30.047 10.586 1 98.5 50 TRP B N 1
ATOM 1400 C CA . TRP B 1 50 ? 3.369 29.828 11.383 1 98.5 50 TRP B CA 1
ATOM 1401 C C . TRP B 1 50 ? 3.725 29.297 12.766 1 98.5 50 TRP B C 1
ATOM 1403 O O . TRP B 1 50 ? 3.611 28.094 13.023 1 98.5 50 TRP B O 1
ATOM 1413 N N . PRO B 1 51 ? 4.109 30.141 13.734 1 98.62 51 PRO B N 1
ATOM 1414 C CA . PRO B 1 51 ? 4.711 29.75 15.016 1 98.62 51 PRO B CA 1
ATOM 1415 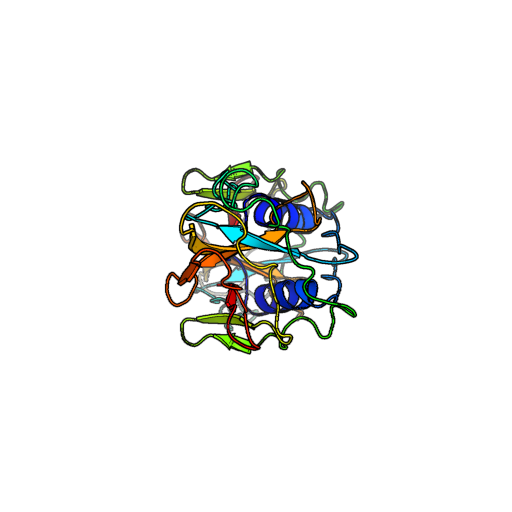C C . PRO B 1 51 ? 3.811 28.828 15.836 1 98.62 51 PRO B C 1
ATOM 1417 O O . PRO B 1 51 ? 4.305 27.969 16.562 1 98.62 51 PRO B O 1
ATOM 1420 N N . SER B 1 52 ? 2.494 29 15.766 1 98.44 52 SER B N 1
ATOM 1421 C CA . SER B 1 52 ? 1.574 28.188 16.562 1 98.44 52 SER B CA 1
ATOM 1422 C C . SER B 1 52 ? 1.246 26.875 15.867 1 98.44 52 SER B C 1
ATOM 1424 O O . SER B 1 52 ? 0.524 26.031 16.406 1 98.44 52 SER B O 1
ATOM 1426 N N . TYR B 1 53 ? 1.819 26.672 14.688 1 98.5 53 TYR B N 1
ATOM 1427 C CA . TYR B 1 53 ? 1.534 25.484 13.914 1 98.5 53 TYR B CA 1
ATOM 1428 C C . TYR B 1 53 ? 1.931 24.219 14.688 1 98.5 53 TYR B C 1
ATOM 1430 O O . TYR B 1 53 ? 2.984 24.188 15.32 1 98.5 53 TYR B O 1
ATOM 1438 N N . ALA B 1 54 ? 1.08 23.188 14.648 1 98.25 54 ALA B N 1
ATOM 1439 C CA . ALA B 1 54 ? 1.338 21.812 15.109 1 98.25 54 ALA B CA 1
ATOM 1440 C C . ALA B 1 54 ? 0.521 20.812 14.312 1 98.25 54 ALA B C 1
ATOM 1442 O O . ALA B 1 54 ? -0.625 21.078 13.945 1 98.25 54 ALA B O 1
ATOM 1443 N N . ARG B 1 55 ? 1.145 19.656 14.078 1 98.5 55 ARG B N 1
ATOM 1444 C CA . ARG B 1 55 ? 0.345 18.578 13.492 1 98.5 55 ARG B CA 1
ATOM 1445 C C . ARG B 1 55 ? -0.897 18.297 14.328 1 98.5 55 ARG B C 1
ATOM 1447 O O . ARG B 1 55 ? -0.86 18.406 15.555 1 98.5 55 ARG B O 1
ATOM 1454 N N . GLN B 1 56 ? -1.946 17.984 13.648 1 98.38 56 GLN B N 1
ATOM 1455 C CA . GLN B 1 56 ? -3.195 17.719 14.352 1 98.38 56 GLN B CA 1
ATOM 1456 C C . GLN B 1 56 ? -3.484 16.219 14.391 1 98.38 56 GLN B C 1
ATOM 1458 O O . GLN B 1 56 ? -3.342 15.523 13.383 1 98.38 56 GLN B O 1
ATOM 1463 N N . THR B 1 57 ? -3.83 15.664 15.578 1 97.94 57 THR B N 1
ATOM 1464 C CA . THR B 1 57 ? -4.285 14.281 15.688 1 97.94 57 THR B CA 1
ATOM 1465 C C . THR B 1 57 ? -5.531 14.062 14.836 1 97.94 57 THR B C 1
ATOM 1467 O O . THR B 1 57 ? -6.355 14.961 14.68 1 97.94 57 THR B O 1
ATOM 1470 N N . VAL B 1 58 ? -5.691 12.906 14.312 1 97.38 58 VAL B N 1
ATOM 1471 C CA . VAL B 1 58 ? -6.879 12.586 13.523 1 97.38 58 VAL B CA 1
ATOM 1472 C C . VAL B 1 58 ? -8.047 12.289 14.461 1 97.38 58 VAL B C 1
ATOM 1474 O O . VAL B 1 58 ? -9.188 12.125 14.008 1 97.38 58 VAL B O 1
ATOM 1477 N N . GLY B 1 59 ? -7.785 12.203 15.695 1 93.62 59 GLY B N 1
ATOM 1478 C CA . GLY B 1 59 ? -8.812 11.922 16.688 1 93.62 59 GLY B CA 1
ATOM 1479 C C . GLY B 1 59 ? -8.734 10.508 17.234 1 93.62 59 GLY B C 1
ATOM 1480 O O . GLY B 1 59 ? -7.922 9.703 16.781 1 93.62 59 GLY B O 1
ATOM 1481 N N . SER B 1 60 ? -9.492 10.242 18.359 1 93.5 60 SER B N 1
ATOM 1482 C CA . SER B 1 60 ? -9.609 8.945 19.016 1 93.5 60 SER B CA 1
ATOM 1483 C C . SER B 1 60 ? -11.078 8.57 19.234 1 93.5 60 SER B C 1
ATOM 1485 O O . SER B 1 60 ? -11.898 9.422 19.547 1 93.5 60 SER B O 1
ATOM 1487 N N . PRO B 1 61 ? -11.531 7.25 19.172 1 96.75 61 PRO B N 1
ATOM 1488 C CA . PRO B 1 61 ? -10.68 6.16 18.688 1 96.75 61 PRO B CA 1
ATOM 1489 C C . PRO B 1 61 ? -10.375 6.27 17.188 1 96.75 61 PRO B C 1
ATOM 1491 O O . PRO B 1 61 ? -11.094 6.953 16.453 1 96.75 61 PRO B O 1
ATOM 1494 N N . LEU B 1 62 ? -9.297 5.68 16.656 1 97.69 62 LEU B N 1
ATOM 1495 C CA . LEU B 1 62 ? -8.914 5.703 15.25 1 97.69 62 LEU B CA 1
ATOM 1496 C C . LEU B 1 62 ? -10.055 5.215 14.367 1 97.69 62 LEU B C 1
ATOM 1498 O O . LEU B 1 62 ? -10.18 5.641 13.219 1 97.69 62 LEU B O 1
ATOM 1502 N N . SER B 1 63 ? -10.938 4.383 14.906 1 96.94 63 SER B N 1
ATOM 1503 C CA . SER B 1 63 ? -12.047 3.82 14.148 1 96.94 63 SER B CA 1
ATOM 1504 C C . SER B 1 63 ? -13.016 4.91 13.695 1 96.94 63 SER B C 1
ATOM 1506 O O . SER B 1 63 ? -13.82 4.695 12.789 1 96.94 63 SER B O 1
ATOM 1508 N N . SER B 1 64 ? -12.891 6.172 14.242 1 96.94 64 SER B N 1
ATOM 1509 C CA . SER B 1 64 ? -13.797 7.273 13.922 1 96.94 64 SER B CA 1
ATOM 1510 C C . SER B 1 64 ? -13.07 8.391 13.188 1 96.94 64 SER B C 1
ATOM 1512 O O . SER B 1 64 ? -13.656 9.43 12.875 1 96.94 64 SER B O 1
ATOM 1514 N N . ALA B 1 65 ? -11.828 8.156 12.906 1 97.5 65 ALA B N 1
ATOM 1515 C CA . ALA B 1 65 ? -10.992 9.219 12.359 1 97.5 65 ALA B CA 1
ATOM 1516 C C . ALA B 1 65 ? -11.258 9.422 10.875 1 97.5 65 ALA B C 1
ATOM 1518 O O . ALA B 1 65 ? -11.203 10.547 10.375 1 97.5 65 ALA B O 1
ATOM 1519 N N . TRP B 1 66 ? -11.484 8.352 10.188 1 98.19 66 TRP B N 1
ATOM 1520 C CA . TRP B 1 66 ? -11.695 8.328 8.75 1 98.19 66 TRP B CA 1
ATOM 1521 C C . TRP B 1 66 ? -12.977 7.574 8.398 1 98.19 66 TRP B C 1
ATOM 1523 O O . TRP B 1 66 ? -13.469 6.773 9.195 1 98.19 66 TRP B O 1
ATOM 1533 N N . THR B 1 67 ? -13.516 7.879 7.266 1 98.19 67 THR B N 1
ATOM 1534 C CA . THR B 1 67 ? -14.609 7.055 6.746 1 98.19 67 THR B CA 1
ATOM 1535 C C . THR B 1 67 ? -14.117 5.641 6.449 1 98.19 67 THR B C 1
ATOM 1537 O O . THR B 1 67 ? -12.914 5.402 6.328 1 98.19 67 THR B O 1
ATOM 1540 N N . ALA B 1 68 ? -15.062 4.715 6.438 1 97.56 68 ALA B N 1
ATOM 1541 C CA . ALA B 1 68 ? -14.711 3.369 5.992 1 97.56 68 ALA B CA 1
ATOM 1542 C C . ALA B 1 68 ? -14.172 3.387 4.566 1 97.56 68 ALA B C 1
ATOM 1544 O O . ALA B 1 68 ? -14.57 4.223 3.754 1 97.56 68 ALA B O 1
ATOM 1545 N N . SER B 1 69 ? -13.203 2.5 4.293 1 97.38 69 SER B N 1
ATOM 1546 C CA . SER B 1 69 ? -12.664 2.424 2.941 1 97.38 69 SER B CA 1
ATOM 1547 C C . SER B 1 69 ? -13.758 2.137 1.921 1 97.38 69 SER B C 1
ATOM 1549 O O . SER B 1 69 ? -14.672 1.353 2.186 1 97.38 69 SER B O 1
ATOM 1551 N N . ALA B 1 70 ? -13.719 2.842 0.82 1 97.44 70 ALA B N 1
ATOM 1552 C CA . ALA B 1 70 ? -14.703 2.705 -0.252 1 97.44 70 ALA B CA 1
ATOM 1553 C C . ALA B 1 70 ? -14.031 2.748 -1.621 1 97.44 70 ALA B C 1
ATOM 1555 O O . ALA B 1 70 ? -12.859 3.123 -1.733 1 97.44 70 ALA B O 1
ATOM 1556 N N . ASP B 1 71 ? -14.766 2.342 -2.668 1 96.75 71 ASP B N 1
ATOM 1557 C CA . ASP B 1 71 ? -14.258 2.404 -4.031 1 96.75 71 ASP B CA 1
ATOM 1558 C C . ASP B 1 71 ? -14.016 3.85 -4.461 1 96.75 71 ASP B C 1
ATOM 1560 O O . ASP B 1 71 ? -14.805 4.738 -4.145 1 96.75 71 ASP B O 1
ATOM 1564 N N . GLU B 1 72 ? -12.914 4.078 -5.098 1 93.81 72 GLU B N 1
ATOM 1565 C CA . GLU B 1 72 ? -12.609 5.367 -5.703 1 93.81 72 GLU B CA 1
ATOM 1566 C C . GLU B 1 72 ? -12.938 5.371 -7.195 1 93.81 72 GLU B C 1
ATOM 1568 O O . GLU B 1 72 ? -12.672 4.395 -7.898 1 93.81 72 GLU B O 1
ATOM 1573 N N . ALA B 1 73 ? -13.484 6.398 -7.688 1 89.06 73 ALA B N 1
ATOM 1574 C CA . ALA B 1 73 ? -13.992 6.492 -9.055 1 89.06 73 ALA B CA 1
ATOM 1575 C C . ALA B 1 73 ? -12.883 6.23 -10.07 1 89.06 73 ALA B C 1
ATOM 1577 O O . ALA B 1 73 ? -13.117 5.617 -11.117 1 89.06 73 ALA B O 1
ATOM 1578 N N . GLY B 1 74 ? -11.703 6.617 -9.875 1 86.75 74 GLY B N 1
ATOM 1579 C CA . GLY B 1 74 ? -10.578 6.406 -10.766 1 86.75 74 GLY B CA 1
ATOM 1580 C C . GLY B 1 74 ? -9.867 5.086 -10.539 1 86.75 74 GLY B C 1
ATOM 1581 O O . GLY B 1 74 ? -8.789 4.848 -11.094 1 86.75 74 GLY B O 1
ATOM 1582 N N . GLY B 1 75 ? -10.484 4.219 -9.68 1 89.56 75 GLY B N 1
ATOM 1583 C CA . GLY B 1 75 ? -9.859 2.951 -9.336 1 89.56 75 GLY B CA 1
ATOM 1584 C C . GLY B 1 75 ? -9.203 2.957 -7.969 1 89.56 75 GLY B C 1
ATOM 1585 O O . GLY B 1 75 ? -8.75 4 -7.496 1 89.56 75 GLY B O 1
ATOM 1586 N N . GLY B 1 76 ? -9.234 1.825 -7.258 1 93.44 76 GLY B N 1
ATOM 1587 C CA . GLY B 1 76 ? -8.641 1.712 -5.934 1 93.44 76 GLY B CA 1
ATOM 1588 C C . GLY B 1 76 ? -9.625 1.983 -4.812 1 93.44 76 GLY B C 1
ATOM 1589 O O . GLY B 1 76 ? -10.828 1.758 -4.965 1 93.44 76 GLY B O 1
ATOM 1590 N N . LYS B 1 77 ? -9.094 2.316 -3.713 1 96.94 77 LYS B N 1
ATOM 1591 C CA . LYS B 1 77 ? -9.875 2.574 -2.504 1 96.94 77 LYS B CA 1
ATOM 1592 C C . LYS B 1 77 ? -9.547 3.945 -1.919 1 96.94 77 LYS B C 1
ATOM 1594 O O . LYS B 1 77 ? -8.5 4.52 -2.219 1 96.94 77 LYS B O 1
ATOM 1599 N N . GLN B 1 78 ? -10.523 4.457 -1.174 1 97 78 GLN B N 1
ATOM 1600 C CA . GLN B 1 78 ? -10.305 5.773 -0.583 1 97 78 GLN B CA 1
ATOM 1601 C C . GLN B 1 78 ? -10.891 5.848 0.826 1 97 78 GLN B C 1
ATOM 1603 O O . GLN B 1 78 ? -11.789 5.082 1.172 1 97 78 GLN B O 1
ATOM 1608 N N . ILE B 1 79 ? -10.352 6.742 1.629 1 97.56 79 ILE B N 1
ATOM 1609 C CA . ILE B 1 79 ? -10.945 7.199 2.879 1 97.56 79 ILE B CA 1
ATOM 1610 C C . ILE B 1 79 ? -10.898 8.727 2.943 1 97.56 79 ILE B C 1
ATOM 1612 O O . ILE B 1 79 ? -10.086 9.359 2.266 1 97.56 79 ILE B O 1
ATOM 1616 N N . THR B 1 80 ? -11.781 9.32 3.629 1 98.06 80 THR B N 1
ATOM 1617 C CA . THR B 1 80 ? -11.797 10.758 3.9 1 98.06 80 THR B CA 1
ATOM 1618 C C . THR B 1 80 ? -11.898 11.023 5.398 1 98.06 80 THR B C 1
ATOM 1620 O O . THR B 1 80 ? -12.367 10.164 6.156 1 98.06 80 THR B O 1
ATOM 1623 N N . ASN B 1 81 ? -11.383 12.133 5.824 1 98.5 81 ASN B N 1
ATOM 1624 C CA . ASN B 1 81 ? -11.484 12.438 7.25 1 98.5 81 ASN B CA 1
ATOM 1625 C C . ASN B 1 81 ? -12.938 12.508 7.703 1 98.5 81 ASN B C 1
ATOM 1627 O O . ASN B 1 81 ? -13.781 13.102 7.02 1 98.5 81 ASN B O 1
ATOM 1631 N N . ALA B 1 82 ? -13.195 11.938 8.875 1 97.94 82 ALA B N 1
ATOM 1632 C CA . ALA B 1 82 ? -14.555 11.859 9.398 1 97.94 82 ALA B CA 1
ATOM 1633 C C . ALA B 1 82 ? -14.812 12.961 10.422 1 97.94 82 ALA B C 1
ATOM 1635 O O . ALA B 1 82 ? -15.961 13.234 10.781 1 97.94 82 ALA B O 1
ATOM 1636 N N . ASN B 1 83 ? -13.75 13.531 10.961 1 96.38 83 ASN B N 1
ATOM 1637 C CA . ASN B 1 83 ? -13.82 14.609 11.938 1 96.38 83 ASN B CA 1
ATOM 1638 C C . ASN B 1 83 ? -13.266 15.914 11.367 1 96.38 83 ASN B C 1
ATOM 1640 O O . ASN B 1 83 ? -12.445 15.898 10.445 1 96.38 83 ASN B O 1
ATOM 1644 N N . THR B 1 84 ? -13.82 17.031 11.859 1 97.75 84 THR B N 1
ATOM 1645 C CA . THR B 1 84 ? -13.188 18.312 11.539 1 97.75 84 THR B CA 1
ATOM 1646 C C . THR B 1 84 ? -11.82 18.422 12.211 1 97.75 84 THR B C 1
ATOM 1648 O O . THR B 1 84 ? -11.672 18.078 13.383 1 97.75 84 THR B O 1
ATOM 1651 N N . LEU B 1 85 ? -10.836 18.75 11.469 1 98.12 85 LEU B N 1
ATOM 1652 C CA . LEU B 1 85 ? -9.508 19.062 11.984 1 98.12 85 LEU B CA 1
ATOM 1653 C C . LEU B 1 85 ? -9.242 20.562 11.938 1 98.12 85 LEU B C 1
ATOM 1655 O O . LEU B 1 85 ? -9.266 21.172 10.859 1 98.12 85 LEU B O 1
ATOM 1659 N N . ASN B 1 86 ? -9.031 21.109 13.07 1 98.31 86 ASN B N 1
ATOM 1660 C CA . ASN B 1 86 ? -8.695 22.516 13.172 1 98.31 86 ASN B CA 1
ATOM 1661 C C . ASN B 1 86 ? -7.238 22.719 13.562 1 98.31 86 ASN B C 1
ATOM 1663 O O . ASN B 1 86 ? -6.781 22.203 14.578 1 98.31 86 ASN B O 1
ATOM 1667 N N . PHE B 1 87 ? -6.605 23.5 12.75 1 98.69 87 PHE B N 1
ATOM 1668 C CA . PHE B 1 87 ? -5.266 23.938 13.117 1 98.69 87 PHE B CA 1
ATOM 1669 C C . PHE B 1 87 ? -5.32 25.266 13.867 1 98.69 87 PHE B C 1
ATOM 1671 O O . PHE B 1 87 ? -6.309 26 13.773 1 98.69 87 PHE B O 1
ATOM 1678 N N . PRO B 1 88 ? -4.301 25.484 14.609 1 98.31 88 PRO B N 1
ATOM 1679 C CA . PRO B 1 88 ? -4.285 26.797 15.266 1 98.31 88 PRO B CA 1
ATOM 1680 C C . PRO B 1 88 ? -4.277 27.953 14.266 1 98.31 88 PRO B C 1
ATOM 1682 O O . PRO B 1 88 ? -3.881 27.766 13.109 1 98.31 88 PRO B O 1
ATOM 1685 N N . ALA B 1 89 ? -4.73 29.078 14.703 1 98.62 89 ALA B N 1
ATOM 1686 C CA . ALA B 1 89 ? -4.707 30.266 13.844 1 98.62 89 ALA B CA 1
ATOM 1687 C C . ALA B 1 89 ? -3.281 30.609 13.422 1 98.62 89 ALA B C 1
ATOM 1689 O O . ALA B 1 89 ? -2.352 30.516 14.227 1 98.62 89 ALA B O 1
ATOM 1690 N N . ASN B 1 90 ? -3.115 30.984 12.156 1 98.81 90 ASN B N 1
ATOM 1691 C CA . ASN B 1 90 ? -1.828 31.516 11.719 1 98.81 90 ASN B CA 1
ATOM 1692 C C . ASN B 1 90 ? -1.45 32.781 12.492 1 98.81 90 ASN B C 1
ATOM 1694 O O . ASN B 1 90 ? -2.053 33.844 12.289 1 98.81 90 ASN B O 1
ATOM 1698 N N . ASN B 1 91 ? -0.505 32.656 13.305 1 98.69 91 ASN B N 1
ATOM 1699 C CA . ASN B 1 91 ? -0.049 33.812 14.07 1 98.69 91 ASN B CA 1
ATOM 1700 C C . ASN B 1 91 ? 1.272 34.344 13.531 1 98.69 91 ASN B C 1
ATOM 1702 O O . ASN B 1 91 ? 2.027 35 14.266 1 98.69 91 ASN B O 1
ATOM 1706 N N . GLY B 1 92 ? 1.672 33.938 12.281 1 98.38 92 GLY B N 1
ATOM 1707 C CA . GLY B 1 92 ? 2.844 34.469 11.602 1 98.38 92 GLY B CA 1
ATOM 1708 C C . GLY B 1 92 ? 2.605 35.812 10.969 1 98.38 92 GLY B C 1
ATOM 1709 O O . GLY B 1 92 ? 1.495 36.344 11.023 1 98.38 92 GLY B O 1
ATOM 1710 N N . ALA B 1 93 ? 3.594 36.312 10.406 1 97.69 93 ALA B N 1
ATOM 1711 C CA . ALA B 1 93 ? 3.562 37.688 9.875 1 97.69 93 ALA B CA 1
ATOM 1712 C C . ALA B 1 93 ? 3.016 37.688 8.445 1 97.69 93 ALA B C 1
ATOM 1714 O O . ALA B 1 93 ? 2.629 38.75 7.938 1 97.69 93 ALA B O 1
ATOM 1715 N N . ALA B 1 94 ? 2.99 36.562 7.754 1 98.38 94 ALA B N 1
ATOM 1716 C CA . ALA B 1 94 ? 2.627 36.5 6.34 1 98.38 94 ALA B CA 1
ATOM 1717 C C . ALA B 1 94 ? 1.671 35.344 6.07 1 98.38 94 ALA B C 1
ATOM 1719 O O . ALA B 1 94 ? 1.471 34.469 6.926 1 98.38 94 ALA B O 1
ATOM 1720 N N . SER B 1 95 ? 1.054 35.406 4.949 1 98.62 95 SER B N 1
ATOM 1721 C CA . SER B 1 95 ? 0.218 34.281 4.5 1 98.62 95 SER B CA 1
ATOM 1722 C C . SER B 1 95 ? 1.048 33.031 4.27 1 98.62 95 SER B C 1
ATOM 1724 O O . SER B 1 95 ? 2.225 33.125 3.91 1 98.62 95 SER B O 1
ATOM 1726 N N . VAL B 1 96 ? 0.438 31.891 4.535 1 98.62 96 VAL B N 1
ATOM 1727 C CA . VAL B 1 96 ? 1.016 30.578 4.227 1 98.62 96 VAL B CA 1
ATOM 1728 C C . VAL B 1 96 ? 0.144 29.859 3.201 1 98.62 96 VAL B C 1
ATOM 1730 O O . VAL B 1 96 ? -1.068 29.734 3.391 1 98.62 96 VAL B O 1
ATOM 1733 N N . GLN B 1 97 ? 0.712 29.422 2.109 1 98.5 97 GLN B N 1
ATOM 1734 C CA . GLN B 1 97 ? -0.02 28.641 1.122 1 98.5 97 GLN B CA 1
ATOM 1735 C C . GLN B 1 97 ? 0.125 27.141 1.392 1 98.5 97 GLN B C 1
ATOM 1737 O O . GLN B 1 97 ? 1.225 26.594 1.294 1 98.5 97 GLN B O 1
ATOM 1742 N N . VAL B 1 98 ? -0.94 26.531 1.692 1 98.75 98 VAL B N 1
ATOM 1743 C CA . VAL B 1 98 ? -0.972 25.094 1.941 1 98.75 98 VAL B CA 1
ATOM 1744 C C . VAL B 1 98 ? -1.465 24.359 0.694 1 98.75 98 VAL B C 1
ATOM 1746 O O . VAL B 1 98 ? -2.543 24.656 0.176 1 98.75 98 VAL B O 1
ATOM 1749 N N . THR B 1 99 ? -0.663 23.391 0.196 1 98.62 99 THR B N 1
ATOM 1750 C CA . THR B 1 99 ? -1.027 22.719 -1.052 1 98.62 99 THR B CA 1
ATOM 1751 C C . THR B 1 99 ? -1.255 21.234 -0.827 1 98.62 99 THR B C 1
ATOM 1753 O O . THR B 1 99 ? -1.951 20.578 -1.608 1 98.62 99 THR B O 1
ATOM 1756 N N . HIS B 1 100 ? -0.63 20.594 0.154 1 98.75 100 HIS B N 1
ATOM 1757 C CA . HIS B 1 100 ? -0.697 19.156 0.429 1 98.75 100 HIS B CA 1
ATOM 1758 C C . HIS B 1 100 ? -0.902 18.891 1.917 1 98.75 100 HIS B C 1
ATOM 1760 O O . HIS B 1 100 ? -0.712 19.797 2.744 1 98.75 100 HIS B O 1
ATOM 1766 N N . PHE B 1 101 ? -1.345 17.766 2.217 1 98.75 101 PHE B N 1
ATOM 1767 C CA . PHE B 1 101 ? -1.3 17.25 3.58 1 98.75 101 PHE B CA 1
ATOM 1768 C C . PHE B 1 101 ? -0.608 15.883 3.619 1 98.75 101 PHE B C 1
ATOM 1770 O O . PHE B 1 101 ? -0.415 15.25 2.58 1 98.75 101 PHE B O 1
ATOM 1777 N N . SER B 1 102 ? -0.146 15.445 4.793 1 98.69 102 SER B N 1
ATOM 1778 C CA . SER B 1 102 ? 0.438 14.125 5.02 1 98.69 102 SER B CA 1
ATOM 1779 C C . SER B 1 102 ? -0.001 13.547 6.359 1 98.69 102 SER B C 1
ATOM 1781 O O . SER B 1 102 ? -0.579 14.25 7.188 1 98.69 102 SER B O 1
ATOM 1783 N N . ILE B 1 103 ? 0.204 12.297 6.484 1 98.69 103 ILE B N 1
ATOM 1784 C CA . ILE B 1 103 ? -0.15 11.562 7.695 1 98.69 103 ILE B CA 1
ATOM 1785 C C . ILE B 1 103 ? 1.114 11.016 8.359 1 98.69 103 ILE B C 1
ATOM 1787 O O . ILE B 1 103 ? 1.94 10.375 7.699 1 98.69 103 ILE B O 1
ATOM 1791 N N . TRP B 1 104 ? 1.254 11.289 9.633 1 98.75 104 TRP B N 1
ATOM 1792 C CA . TRP B 1 104 ? 2.434 10.898 10.398 1 98.75 104 TRP B CA 1
ATOM 1793 C C . TRP B 1 104 ? 2.045 10.055 11.609 1 98.75 104 TRP B C 1
ATOM 1795 O O . TRP B 1 104 ? 0.917 10.141 12.094 1 98.75 104 TRP B O 1
ATOM 1805 N N . ASP B 1 105 ? 3.029 9.25 12.141 1 98.62 105 ASP B N 1
ATOM 1806 C CA . ASP B 1 105 ? 2.744 8.391 13.289 1 98.62 105 ASP B CA 1
ATOM 1807 C C . ASP B 1 105 ? 3.139 9.07 14.602 1 98.62 105 ASP B C 1
ATOM 1809 O O . ASP B 1 105 ? 3.148 8.438 15.656 1 98.62 105 ASP B O 1
ATOM 1813 N N . SER B 1 106 ? 3.518 10.359 14.523 1 98.25 106 SER B N 1
ATOM 1814 C CA . SER B 1 106 ? 3.863 11.156 15.688 1 98.25 106 SER B CA 1
ATOM 1815 C C . SER B 1 106 ? 3.543 12.633 15.461 1 98.25 106 SER B C 1
ATOM 1817 O O . SER B 1 106 ? 3.529 13.102 14.32 1 98.25 106 SER B O 1
ATOM 1819 N N . GLY B 1 107 ? 3.24 13.344 16.516 1 97.75 107 GLY B N 1
ATOM 1820 C CA . GLY B 1 107 ? 3 14.781 16.438 1 97.75 107 GLY B CA 1
ATOM 1821 C C . GLY B 1 107 ? 4.262 15.586 16.188 1 97.75 107 GLY B C 1
ATOM 1822 O O . GLY B 1 107 ? 4.195 16.734 15.75 1 97.75 107 GLY B O 1
ATOM 1823 N N . ASN B 1 108 ? 5.332 15.039 16.531 1 96.06 108 ASN B N 1
ATOM 1824 C CA . ASN B 1 108 ? 6.664 15.602 16.344 1 96.06 108 ASN B CA 1
ATOM 1825 C C . ASN B 1 108 ? 7.668 14.531 15.93 1 96.06 108 ASN B C 1
ATOM 1827 O O . ASN B 1 108 ? 7.848 13.539 16.641 1 96.06 108 ASN B O 1
ATOM 1831 N N . GLY B 1 109 ? 8.359 14.797 14.734 1 96.56 109 GLY B N 1
ATOM 1832 C CA . GLY B 1 109 ? 9.203 13.75 14.18 1 96.56 109 GLY B CA 1
ATOM 1833 C C . GLY B 1 109 ? 8.414 12.562 13.656 1 96.56 109 GLY B C 1
ATOM 1834 O O . GLY B 1 109 ? 7.418 12.734 12.953 1 96.56 109 GLY B O 1
ATOM 1835 N N . GLY B 1 110 ? 8.906 11.414 13.805 1 98 110 GLY B N 1
ATOM 1836 C CA . GLY B 1 110 ? 8.234 10.195 13.375 1 98 110 GLY B CA 1
ATOM 1837 C C . GLY B 1 110 ? 8.359 9.945 11.883 1 98 110 GLY B C 1
ATOM 1838 O O . GLY B 1 110 ? 9.266 10.461 11.234 1 98 110 GLY B O 1
ATOM 1839 N N . ASN B 1 111 ? 7.508 9.031 11.414 1 98.56 111 ASN B N 1
ATOM 1840 C CA . ASN B 1 111 ? 7.531 8.602 10.023 1 98.56 111 ASN B CA 1
ATOM 1841 C C . ASN B 1 111 ? 6.277 9.055 9.281 1 98.56 111 ASN B C 1
ATOM 1843 O O . ASN B 1 111 ? 5.172 8.977 9.812 1 98.56 111 ASN B O 1
ATOM 1847 N N . MET B 1 112 ? 6.551 9.633 8.039 1 98.69 112 MET B N 1
ATOM 1848 C CA . MET B 1 112 ? 5.418 9.906 7.156 1 98.69 112 MET B CA 1
ATOM 1849 C C . MET B 1 112 ? 4.879 8.617 6.547 1 98.69 112 MET B C 1
ATOM 1851 O O . MET B 1 112 ? 5.637 7.832 5.973 1 98.69 112 MET B O 1
ATOM 1855 N N . TRP B 1 113 ? 3.561 8.422 6.656 1 98.5 113 TRP B N 1
ATOM 1856 C CA . TRP B 1 113 ? 2.938 7.211 6.129 1 98.5 113 TRP B CA 1
ATOM 1857 C C . TRP B 1 113 ? 2.344 7.461 4.746 1 98.5 113 TRP B C 1
ATOM 1859 O O . TRP B 1 113 ? 2.467 6.625 3.85 1 98.5 113 TRP B O 1
ATOM 1869 N N . ALA B 1 114 ? 1.7 8.602 4.574 1 98.06 114 ALA B N 1
ATOM 1870 C CA . ALA B 1 114 ? 0.975 8.914 3.346 1 98.06 114 ALA B CA 1
ATOM 1871 C C . ALA B 1 114 ? 0.909 10.422 3.115 1 98.06 114 ALA B C 1
ATOM 1873 O O . ALA B 1 114 ? 1.184 11.203 4.023 1 98.06 114 ALA B O 1
ATOM 1874 N N . HIS B 1 115 ? 0.691 10.82 1.91 1 98.25 115 HIS B N 1
ATOM 1875 C CA . HIS B 1 115 ? 0.532 12.227 1.539 1 98.25 115 HIS B CA 1
ATOM 1876 C C . HIS B 1 115 ? -0.387 12.375 0.331 1 98.25 115 HIS B C 1
ATOM 1878 O O . HIS B 1 115 ? -0.548 11.438 -0.452 1 98.25 115 HIS B O 1
ATOM 1884 N N . ALA B 1 116 ? -1.019 13.453 0.174 1 97.69 116 ALA B N 1
ATOM 1885 C CA . ALA B 1 116 ? -1.905 13.758 -0.946 1 97.69 116 ALA B CA 1
ATOM 1886 C C . ALA B 1 116 ? -2.051 15.266 -1.135 1 97.69 116 ALA B C 1
ATOM 1888 O O . ALA B 1 116 ? -1.839 16.031 -0.198 1 97.69 116 ALA B O 1
ATOM 1889 N N . PRO B 1 117 ? -2.357 15.648 -2.355 1 97.69 117 PRO B N 1
ATOM 1890 C CA . PRO B 1 117 ? -2.693 17.062 -2.545 1 97.69 117 PRO B CA 1
ATOM 1891 C C . PRO B 1 117 ? -4.066 17.422 -1.981 1 97.69 117 PRO B C 1
ATOM 1893 O O . PRO B 1 117 ? -4.949 16.562 -1.903 1 97.69 117 PRO B O 1
ATOM 1896 N N . LEU B 1 118 ? -4.184 18.719 -1.562 1 97.88 118 LEU B N 1
ATOM 1897 C CA . LEU B 1 118 ? -5.527 19.234 -1.332 1 97.88 118 LEU B CA 1
ATOM 1898 C C . LEU B 1 118 ? -6.293 19.359 -2.645 1 97.88 118 LEU B C 1
ATOM 1900 O O . LEU B 1 118 ? -5.688 19.453 -3.715 1 97.88 118 LEU B O 1
ATOM 1904 N N . THR B 1 119 ? -7.602 19.266 -2.547 1 94.75 119 THR B N 1
ATOM 1905 C CA . THR B 1 119 ? -8.406 19.484 -3.74 1 94.75 119 THR B CA 1
ATOM 1906 C C . THR B 1 119 ? -8.055 20.828 -4.391 1 94.75 119 THR B C 1
ATOM 1908 O O . THR B 1 119 ? -7.996 20.922 -5.621 1 94.75 119 THR B O 1
ATOM 1911 N N . ALA B 1 120 ? -7.816 21.844 -3.594 1 96.19 120 ALA B N 1
ATOM 1912 C CA . ALA B 1 120 ? -7.344 23.156 -3.998 1 96.19 120 ALA B CA 1
ATOM 1913 C C . ALA B 1 120 ? -6.422 23.766 -2.939 1 96.19 120 ALA B C 1
ATOM 1915 O O . ALA B 1 120 ? -6.691 23.641 -1.741 1 96.19 120 ALA B O 1
ATOM 1916 N N . PRO B 1 121 ? -5.34 24.391 -3.461 1 97.81 121 PRO B N 1
ATOM 1917 C CA . PRO B 1 121 ? -4.484 25.062 -2.482 1 97.81 121 PRO B CA 1
ATOM 1918 C C . PRO B 1 121 ? -5.25 26.078 -1.637 1 97.81 121 PRO B C 1
ATOM 1920 O O . PRO B 1 121 ? -6.211 26.688 -2.113 1 97.81 121 PRO B O 1
ATOM 1923 N N . LYS B 1 122 ? -4.844 26.234 -0.402 1 98.12 122 LYS B N 1
ATOM 1924 C CA . LYS B 1 122 ? -5.477 27.172 0.521 1 98.12 122 LYS B CA 1
ATOM 1925 C C . LYS B 1 122 ? -4.477 28.203 1.029 1 98.12 122 LYS B C 1
ATOM 1927 O O . LYS B 1 122 ? -3.387 27.844 1.485 1 98.12 122 LYS B O 1
ATOM 1932 N N . THR B 1 123 ? -4.82 29.422 0.867 1 98.62 123 THR B N 1
ATOM 1933 C CA . THR B 1 123 ? -4.043 30.5 1.472 1 98.62 123 THR B CA 1
ATOM 1934 C C . THR B 1 123 ? -4.535 30.797 2.887 1 98.62 123 THR B C 1
ATOM 1936 O O . THR B 1 123 ? -5.707 31.109 3.088 1 98.62 123 THR B O 1
ATOM 1939 N N . ILE B 1 124 ? -3.658 30.594 3.812 1 98.75 124 ILE B N 1
ATOM 1940 C CA . ILE B 1 124 ? -3.982 30.875 5.211 1 98.75 124 ILE B CA 1
ATOM 1941 C C . ILE B 1 124 ? -3.348 32.188 5.637 1 98.75 124 ILE B C 1
ATOM 1943 O O . ILE B 1 124 ? -2.139 32.25 5.867 1 98.75 124 ILE B O 1
ATOM 1947 N N . ASP B 1 125 ? -4.195 33.219 5.805 1 98.75 125 ASP B N 1
ATOM 1948 C CA . ASP B 1 125 ? -3.709 34.531 6.211 1 98.75 125 ASP B CA 1
ATOM 1949 C C . ASP B 1 125 ? -3.516 34.594 7.727 1 98.75 125 ASP B C 1
ATOM 1951 O O . ASP B 1 125 ? -4.059 33.781 8.461 1 98.75 125 ASP B O 1
ATOM 1955 N N . PRO B 1 126 ? -2.703 35.594 8.102 1 98.44 126 PRO B N 1
ATOM 1956 C CA . PRO B 1 126 ? -2.602 35.781 9.555 1 98.44 126 PRO B CA 1
ATOM 1957 C C . PRO B 1 126 ? -3.965 35.875 10.234 1 98.44 126 PRO B C 1
ATOM 1959 O O . PRO B 1 126 ? -4.891 36.469 9.695 1 98.44 126 PRO B O 1
ATOM 1962 N N . THR B 1 127 ? -4.125 35.156 11.266 1 98.25 127 THR B N 1
ATOM 1963 C CA . THR B 1 127 ? -5.301 35.062 12.133 1 98.25 127 THR B CA 1
ATOM 1964 C C . THR B 1 127 ? -6.312 34.062 11.578 1 98.25 127 THR B C 1
ATOM 1966 O O . THR B 1 127 ? -7.266 33.719 12.266 1 98.25 127 THR B O 1
ATOM 1969 N N . ASP B 1 128 ? -6.129 33.562 10.328 1 98.06 128 ASP B N 1
ATOM 1970 C CA . ASP B 1 128 ? -7.004 32.562 9.766 1 98.06 128 ASP B CA 1
ATOM 1971 C C . ASP B 1 128 ? -6.691 31.172 10.359 1 98.06 128 ASP B C 1
ATOM 1973 O O . ASP B 1 128 ? -5.578 30.938 10.836 1 98.06 128 ASP B O 1
ATOM 1977 N N . ILE B 1 129 ? -7.738 30.328 10.359 1 97.44 129 ILE B N 1
ATOM 1978 C CA . ILE B 1 129 ? -7.574 28.922 10.734 1 97.44 129 ILE B CA 1
ATOM 1979 C C . ILE B 1 129 ? -7.727 28.031 9.5 1 97.44 129 ILE B C 1
ATOM 1981 O O . ILE B 1 129 ? -8.586 28.281 8.648 1 97.44 129 ILE B O 1
ATOM 1985 N N . PHE B 1 130 ? -6.859 27.078 9.344 1 98.31 130 PHE B N 1
ATOM 1986 C CA . PHE B 1 130 ? -7.145 25.984 8.422 1 98.31 130 PHE B CA 1
ATOM 1987 C C . PHE B 1 130 ? -8.047 24.953 9.078 1 98.31 130 PHE B C 1
ATOM 1989 O O . PHE B 1 130 ? -7.719 24.406 10.133 1 98.31 130 PHE B O 1
ATOM 1996 N N . SER B 1 131 ? -9.133 24.75 8.547 1 98 131 SER B N 1
ATOM 1997 C CA . SER B 1 131 ? -10.078 23.75 9.023 1 98 131 SER B CA 1
ATOM 1998 C C . SER B 1 131 ? -10.43 22.75 7.922 1 98 131 SER B C 1
ATOM 2000 O O . SER B 1 131 ? -10.859 23.141 6.832 1 98 131 SER B O 1
ATOM 2002 N N . ALA B 1 132 ? -10.164 21.484 8.172 1 97.94 132 ALA B N 1
ATOM 2003 C CA . ALA B 1 132 ? -10.625 20.422 7.281 1 97.94 132 ALA B CA 1
ATOM 2004 C C . ALA B 1 132 ? -11.906 19.781 7.801 1 97.94 132 ALA B C 1
ATOM 2006 O O . ALA B 1 132 ? -11.867 18.953 8.727 1 97.94 132 ALA B O 1
ATOM 2007 N N . ILE B 1 133 ? -12.969 20.125 7.191 1 97.38 133 ILE B N 1
ATOM 2008 C CA . ILE B 1 133 ? -14.25 19.531 7.57 1 97.38 133 ILE B CA 1
ATOM 2009 C C . ILE B 1 133 ? -14.32 18.094 7.07 1 97.38 133 ILE B C 1
ATOM 2011 O O . ILE B 1 133 ? -13.492 17.672 6.258 1 97.38 133 ILE B O 1
ATOM 2015 N N . PRO B 1 134 ? -15.273 17.297 7.641 1 97.69 134 PRO B N 1
ATOM 2016 C CA . PRO B 1 134 ? -15.375 15.914 7.156 1 97.69 134 PRO B CA 1
ATOM 2017 C C . PRO B 1 134 ? -15.43 15.828 5.633 1 97.69 134 PRO B C 1
ATOM 2019 O O . PRO B 1 134 ? -16.172 16.578 4.996 1 97.69 134 PRO B O 1
ATOM 2022 N N . GLY B 1 135 ? -14.555 15 5.051 1 97.38 135 GLY B N 1
ATOM 2023 C CA . GLY B 1 135 ? -14.562 14.805 3.609 1 97.38 135 GLY B CA 1
ATOM 2024 C C . GLY B 1 135 ? -13.562 15.68 2.883 1 97.38 135 GLY B C 1
ATOM 2025 O O . GLY B 1 135 ? -13.312 15.484 1.69 1 97.38 135 GLY B O 1
ATOM 2026 N N . ALA B 1 136 ? -12.906 16.594 3.631 1 97.5 136 ALA B N 1
ATOM 2027 C CA . ALA B 1 136 ? -12.016 17.562 2.998 1 97.5 136 ALA B CA 1
ATOM 2028 C C . ALA B 1 136 ? -10.68 16.922 2.623 1 97.5 136 ALA B C 1
ATOM 2030 O O . ALA B 1 136 ? -10.031 17.344 1.664 1 97.5 136 ALA B O 1
ATOM 2031 N N . LEU B 1 137 ? -10.219 16 3.447 1 97.88 137 LEU B N 1
ATOM 2032 C CA . LEU B 1 137 ? -8.984 15.273 3.191 1 97.88 137 LEU B CA 1
ATOM 2033 C C . LEU B 1 137 ? -9.273 13.883 2.637 1 97.88 137 LEU B C 1
ATOM 2035 O O . LEU B 1 137 ? -10.117 13.164 3.176 1 97.88 137 LEU B O 1
ATOM 2039 N N . ARG B 1 138 ? -8.617 13.57 1.512 1 96.81 138 ARG B N 1
ATOM 2040 C CA . ARG B 1 138 ? -8.859 12.297 0.837 1 96.81 138 ARG B CA 1
ATOM 2041 C C . ARG B 1 138 ? -7.555 11.523 0.646 1 96.81 138 ARG B C 1
ATOM 2043 O O . ARG B 1 138 ? -6.562 12.078 0.175 1 96.81 138 ARG B O 1
ATOM 2050 N N . LEU B 1 139 ? -7.555 10.352 1.189 1 95.81 139 LEU B N 1
ATOM 2051 C CA . LEU B 1 139 ? -6.465 9.422 0.923 1 95.81 139 LEU B CA 1
ATOM 2052 C C . LEU B 1 139 ? -6.895 8.352 -0.074 1 95.81 139 LEU B C 1
ATOM 2054 O O . LEU B 1 139 ? -7.914 7.684 0.127 1 95.81 139 LEU B O 1
ATOM 2058 N N . ILE B 1 140 ? -6.129 8.211 -1.18 1 93.69 140 ILE B N 1
ATOM 2059 C CA . ILE B 1 140 ? -6.461 7.258 -2.236 1 93.69 140 ILE B CA 1
ATOM 2060 C C . ILE B 1 140 ? -5.348 6.223 -2.367 1 93.69 140 ILE B C 1
ATOM 2062 O O . ILE B 1 140 ? -4.164 6.57 -2.355 1 93.69 140 ILE B O 1
ATOM 2066 N N . SER B 1 141 ? -5.73 4.977 -2.281 1 93.19 141 SER B N 1
ATOM 2067 C CA . SER B 1 141 ? -4.801 3.885 -2.549 1 93.19 141 SER B CA 1
ATOM 2068 C C . SER B 1 141 ? -5.129 3.186 -3.863 1 93.19 141 SER B C 1
ATOM 2070 O O . SER B 1 141 ? -6.23 2.66 -4.035 1 93.19 141 SER B O 1
ATOM 2072 N N . ARG B 1 142 ? -4.148 3.332 -4.828 1 88.19 142 ARG B N 1
ATOM 2073 C CA . ARG B 1 142 ? -4.316 2.691 -6.129 1 88.19 142 ARG B CA 1
ATOM 2074 C C . ARG B 1 142 ? -3.133 1.78 -6.445 1 88.19 142 ARG B C 1
ATOM 2076 O O . ARG B 1 142 ? -2.014 2.027 -5.988 1 88.19 142 ARG B O 1
#

Solvent-accessible surface area (backbone atoms only — not comparable to full-atom values): 14458 Å² total; per-residue (Å²): 21,77,19,42,11,45,56,39,32,35,43,53,52,35,33,74,24,63,42,76,61,81,74,66,96,49,47,14,39,40,52,11,57,38,84,30,63,46,78,58,44,94,27,55,71,44,52,86,57,22,58,60,59,63,46,37,65,50,55,82,61,33,67,57,21,34,45,75,60,39,83,33,94,90,53,43,22,28,35,25,31,51,41,69,42,69,42,56,46,27,71,23,94,49,68,45,56,36,34,22,39,32,36,21,56,32,72,70,74,71,51,52,40,31,41,38,68,44,93,60,68,43,77,39,39,56,70,34,59,56,68,38,47,59,61,58,46,61,48,48,29,58,22,77,18,42,10,47,56,38,31,34,42,52,52,35,33,73,24,63,43,76,61,81,74,65,98,48,47,15,41,39,52,12,56,38,82,31,64,45,78,58,43,94,28,54,70,44,53,84,56,22,57,60,60,62,48,37,64,52,54,82,64,32,68,58,20,35,45,73,57,38,81,31,94,91,53,42,22,28,34,25,32,52,40,70,42,71,43,56,45,26,70,23,94,50,67,44,55,36,36,21,38,32,34,20,57,33,71,69,74,72,50,52,39,31,40,39,67,43,92,60,68,44,78,39,38,55,69,34,61,58,67,38,48,59,60,57,46,61,49,48,30,59

Sequence (284 aa):
MSAASNYLESALLEHFRGTQLPLPSNFFVALHTADPADAALGTEVSAAAWPSYARQTVGSPLSSAWTASADEAGGGKQITNANTLNFPANNGAASVQVTHFSIWDSGNGGNMWAHAPLTAPKTIDPTDIFSAIPGALRLISRMSAASNYLESALLEHFRGTQLPLPSNFFVALHTADPADAALGTEVSAAAWPSYARQTVGSPLSSAWTASADEAGGGKQITNANTLNFPANNGAASVQVTHFSIWDSGNGGNMWAHAPLTAPKTIDPTDIFSAIPGALRLISR

Secondary structure (DSSP, 8-state):
-TTB-HHHHHHHHHHTTTPPPP--S--EEEEESS--TTTT-S-BPPTTTSTT--PEE--SSGGGTBPPPEE-TTSSEEEEB-S-EEPPP--SSS-EEEEEEEEESSSSS--EEEEEEEEEEEEE-TT---EE-TTSSEEEE-/-TTB-HHHHHHHHHHTTTPPPP--S--EEEEESS--TTTT-S-BPPTTTSTT---EE--SSGGGTBPPPEE-TTSSEEEEB-S-EEPPP--SSS-EEEEEEEEESSSSS--EEEEEEEEEEEEE-TT---EE-TTSSEEEE-

Radius of gyration: 21.59 Å; Cα contacts (8 Å, |Δi|>4): 757; chains: 2; bounding box: 31×70×43 Å